Protein AF-A0A177MNT3-F1 (afdb_monomer_lite)

Organism: Methylomonas methanica (NCBI:txid421)

Foldseek 3Di:
DDDDDAAEDEQFDQQVVVVVVDDPPHQKYFYDDPNHGFFIDGPVLVVVCVVVVHDRGGGNNVSTDGPAAADEPPDDPVVVVVVCVVVVHPDHHHDDVNVVVVVVVVVVVVVVVVVVVVVVVVVVVVVVVVVVVVVVVVVVVVVVVVVVVVVVVVVVVVVVVVVVVVVVVVVVVVVVVVVVVVVVVD

pLDDT: mean 82.09, std 10.59, range [42.41, 95.31]

Radius of gyration: 47.81 Å; chains: 1; bounding box: 70×40×146 Å

Structure (mmCIF, N/CA/C/O backbone):
data_AF-A0A177MNT3-F1
#
_entry.id   AF-A0A177MNT3-F1
#
loop_
_atom_site.group_PDB
_atom_site.id
_atom_site.type_symbol
_atom_site.label_atom_id
_atom_site.label_alt_id
_atom_site.label_comp_id
_atom_site.label_asym_id
_atom_site.label_entity_id
_atom_site.label_seq_id
_atom_site.pdbx_PDB_ins_code
_atom_site.Cartn_x
_atom_site.Cartn_y
_atom_site.Cartn_z
_atom_site.occupancy
_atom_site.B_iso_or_equiv
_atom_site.auth_seq_id
_atom_site.auth_comp_id
_atom_site.auth_asym_id
_atom_site.auth_atom_id
_atom_site.pdbx_PDB_model_num
ATOM 1 N N . MET A 1 1 ? 10.207 16.291 -36.077 1.00 42.41 1 MET A N 1
ATOM 2 C CA . MET A 1 1 ? 10.586 15.012 -35.441 1.00 42.41 1 MET A CA 1
ATOM 3 C C . MET A 1 1 ? 9.320 14.406 -34.870 1.00 42.41 1 MET A C 1
ATOM 5 O O . MET A 1 1 ?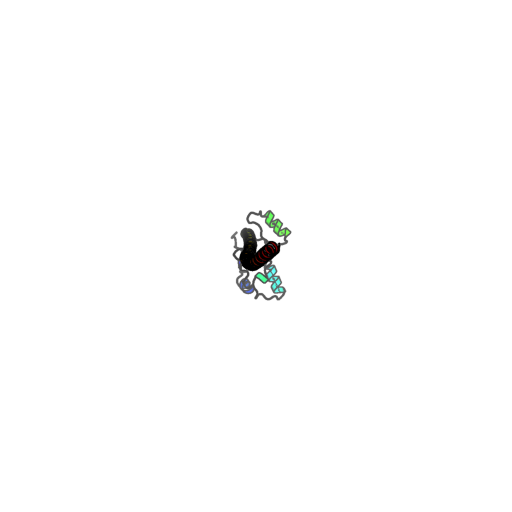 8.699 15.040 -34.026 1.00 42.41 1 MET A O 1
ATOM 9 N N . THR A 1 2 ? 8.874 13.270 -35.397 1.00 44.25 2 THR A N 1
ATOM 10 C CA . THR A 1 2 ? 7.660 12.591 -34.924 1.00 44.25 2 THR A CA 1
ATOM 11 C C . THR A 1 2 ? 7.952 12.002 -33.547 1.00 44.25 2 THR A C 1
ATOM 13 O O . THR A 1 2 ? 8.914 11.253 -33.394 1.00 44.25 2 THR A O 1
ATOM 16 N N . ARG A 1 3 ? 7.185 12.400 -32.530 1.00 46.97 3 ARG A N 1
ATOM 17 C CA . ARG A 1 3 ? 7.314 11.876 -31.166 1.00 46.97 3 ARG A CA 1
ATOM 18 C C . ARG A 1 3 ? 6.798 10.438 -31.177 1.00 46.97 3 ARG A C 1
ATOM 20 O O . ARG A 1 3 ? 5.595 10.236 -31.280 1.00 46.97 3 ARG A O 1
ATOM 27 N N . VAL A 1 4 ? 7.704 9.466 -31.140 1.00 60.88 4 VAL A N 1
ATOM 28 C CA . VAL A 1 4 ? 7.347 8.055 -30.956 1.00 60.88 4 VAL A CA 1
ATOM 29 C C . VAL A 1 4 ? 7.029 7.874 -29.476 1.00 60.88 4 VAL A C 1
ATOM 31 O O . VAL A 1 4 ? 7.832 8.254 -28.620 1.00 60.88 4 VAL A O 1
ATOM 34 N N . GLU A 1 5 ? 5.820 7.408 -29.167 1.00 64.81 5 GLU A N 1
ATOM 35 C CA . GLU A 1 5 ? 5.481 7.048 -27.793 1.00 64.81 5 GLU A CA 1
ATOM 36 C C . GLU A 1 5 ? 6.333 5.852 -27.364 1.00 64.81 5 GLU A C 1
ATOM 38 O O . GLU A 1 5 ? 6.490 4.914 -28.145 1.00 64.81 5 GLU A O 1
ATOM 43 N N . PRO A 1 6 ? 6.905 5.875 -26.151 1.00 70.75 6 PRO A N 1
ATOM 44 C CA . PRO A 1 6 ? 7.735 4.777 -25.700 1.00 70.75 6 PRO A CA 1
ATOM 45 C C . PRO A 1 6 ? 6.892 3.512 -25.549 1.00 70.75 6 PRO A C 1
ATOM 47 O O . PRO A 1 6 ? 5.772 3.550 -25.031 1.00 70.75 6 PRO A O 1
ATOM 50 N N . VAL A 1 7 ? 7.454 2.378 -25.954 1.00 82.94 7 VAL A N 1
ATOM 51 C CA . VAL A 1 7 ? 6.771 1.093 -25.827 1.00 82.94 7 VAL A CA 1
ATOM 52 C C . VAL A 1 7 ? 6.641 0.704 -24.353 1.00 82.94 7 VAL A C 1
ATOM 54 O O . VAL A 1 7 ? 7.621 0.674 -23.601 1.00 82.94 7 VAL A O 1
ATOM 57 N N . THR A 1 8 ? 5.404 0.414 -23.940 1.00 87.50 8 THR A N 1
ATOM 58 C CA . THR A 1 8 ? 5.048 0.065 -22.560 1.00 87.50 8 THR A CA 1
ATOM 59 C C . THR A 1 8 ? 4.331 -1.281 -22.503 1.00 87.50 8 THR A C 1
ATOM 61 O O . THR A 1 8 ? 3.452 -1.550 -23.319 1.00 87.50 8 THR A O 1
ATOM 64 N N . PHE A 1 9 ? 4.678 -2.109 -21.517 1.00 90.38 9 PHE A N 1
ATOM 65 C CA . PHE A 1 9 ? 4.023 -3.395 -21.241 1.00 90.38 9 PHE A CA 1
ATOM 66 C C . PHE A 1 9 ? 3.767 -3.560 -19.745 1.00 90.38 9 PHE A C 1
ATOM 68 O O . PHE A 1 9 ? 4.440 -2.933 -18.922 1.00 90.38 9 PHE A O 1
ATOM 75 N N . THR A 1 10 ? 2.799 -4.403 -19.380 1.00 92.00 10 THR A N 1
ATOM 76 C CA . THR A 1 10 ? 2.569 -4.724 -17.970 1.00 92.00 10 THR A CA 1
ATOM 77 C C . THR A 1 10 ? 3.591 -5.730 -17.449 1.00 92.00 10 THR A C 1
ATOM 79 O O . THR A 1 10 ? 4.168 -6.509 -18.204 1.00 92.00 10 THR A O 1
ATOM 82 N N . ALA A 1 11 ? 3.813 -5.710 -16.137 1.00 92.06 11 ALA A N 1
ATOM 83 C CA . ALA A 1 11 ? 4.811 -6.528 -15.446 1.00 92.06 11 ALA A CA 1
ATOM 84 C C . ALA A 1 11 ? 4.639 -8.052 -15.615 1.00 92.06 11 ALA A C 1
ATOM 86 O O . ALA A 1 11 ? 5.592 -8.800 -15.394 1.00 92.06 11 ALA A O 1
ATOM 87 N N . ASP A 1 12 ? 3.438 -8.488 -15.998 1.00 93.06 12 ASP A N 1
ATOM 88 C CA . ASP A 1 12 ? 3.046 -9.896 -16.121 1.00 93.06 12 ASP A CA 1
ATOM 89 C C . ASP A 1 12 ? 3.265 -10.474 -17.523 1.00 93.06 12 ASP A C 1
ATOM 91 O O . ASP A 1 12 ? 3.095 -11.674 -17.721 1.00 93.06 12 ASP A O 1
ATOM 95 N N . TRP A 1 13 ? 3.639 -9.643 -18.501 1.00 92.56 13 TRP A N 1
ATOM 96 C CA . TRP A 1 13 ? 3.970 -10.130 -19.839 1.00 92.56 13 TRP A CA 1
ATOM 97 C C . TRP A 1 13 ? 5.230 -10.985 -19.816 1.00 92.56 13 TRP A C 1
ATOM 99 O O . TRP A 1 13 ? 6.184 -10.660 -19.112 1.00 92.56 13 TRP A O 1
ATOM 109 N N . ILE A 1 14 ? 5.254 -12.036 -20.632 1.00 91.19 14 ILE A N 1
ATOM 110 C CA . ILE A 1 14 ? 6.442 -12.865 -20.825 1.00 91.19 14 ILE A CA 1
ATOM 111 C C . ILE A 1 14 ? 7.442 -12.131 -21.718 1.00 91.19 14 ILE A C 1
ATOM 113 O O . ILE A 1 14 ? 7.064 -11.547 -22.736 1.00 91.19 14 ILE A O 1
ATOM 117 N N . LEU A 1 15 ? 8.725 -12.148 -21.339 1.00 88.06 15 LEU A N 1
ATOM 118 C CA . LEU A 1 15 ? 9.768 -11.429 -22.073 1.00 88.06 15 LEU A CA 1
ATOM 119 C C . LEU A 1 15 ? 9.857 -11.886 -23.535 1.00 88.06 15 LEU A C 1
ATOM 121 O O . LEU A 1 15 ? 9.930 -11.043 -24.422 1.00 88.06 15 LEU A O 1
ATOM 125 N N . GLU A 1 16 ? 9.802 -13.188 -23.802 1.00 87.75 16 GLU A N 1
ATOM 126 C CA . GLU A 1 16 ? 9.824 -13.735 -25.163 1.00 87.75 16 GLU A CA 1
ATOM 127 C C . GLU A 1 16 ? 8.689 -13.193 -26.052 1.00 87.75 16 GLU A C 1
ATOM 129 O O . GLU A 1 16 ? 8.940 -12.726 -27.166 1.00 87.75 16 GLU A O 1
ATOM 134 N N . ASP A 1 17 ? 7.456 -13.157 -25.539 1.00 88.62 17 ASP A N 1
ATOM 135 C CA . ASP A 1 17 ? 6.294 -12.625 -26.265 1.00 88.62 17 ASP A CA 1
ATOM 136 C C . ASP A 1 17 ? 6.441 -11.133 -26.578 1.00 88.62 17 ASP A C 1
ATOM 138 O O . ASP A 1 17 ? 6.048 -10.660 -27.652 1.00 88.62 17 ASP A O 1
ATOM 142 N N . VAL A 1 18 ? 7.037 -10.390 -25.642 1.00 87.00 18 VAL A N 1
ATOM 143 C CA . VAL A 1 18 ? 7.340 -8.966 -25.797 1.00 87.00 18 VAL A CA 1
ATOM 144 C C . VAL A 1 18 ? 8.407 -8.760 -26.862 1.00 87.00 18 VAL A C 1
ATOM 146 O O . VAL A 1 18 ? 8.221 -7.924 -27.741 1.00 87.00 18 VAL A O 1
ATOM 149 N N . LEU A 1 19 ? 9.495 -9.534 -26.835 1.00 83.19 19 LEU A N 1
ATOM 150 C CA . LEU A 1 19 ? 10.572 -9.442 -27.824 1.00 83.19 19 LEU A CA 1
ATOM 151 C C . LEU A 1 19 ? 10.064 -9.706 -29.247 1.00 83.19 19 LEU A C 1
ATOM 153 O O . LEU A 1 19 ? 10.462 -8.998 -30.171 1.00 83.19 19 LEU A O 1
ATOM 157 N N . ASN A 1 20 ? 9.137 -10.652 -29.413 1.00 82.19 20 ASN A N 1
ATOM 158 C CA . ASN A 1 20 ? 8.487 -10.931 -30.696 1.00 82.19 20 ASN A CA 1
ATOM 159 C C . ASN A 1 20 ? 7.580 -9.782 -31.179 1.00 82.19 20 ASN A C 1
ATOM 161 O O . ASN A 1 20 ? 7.379 -9.621 -32.384 1.00 82.19 20 ASN A O 1
ATOM 165 N N . HIS A 1 21 ? 7.053 -8.968 -30.260 1.00 78.00 21 HIS A N 1
ATOM 166 C CA . HIS A 1 21 ? 6.233 -7.790 -30.565 1.00 78.00 21 HIS A CA 1
ATOM 167 C C . HIS A 1 21 ? 7.042 -6.514 -30.832 1.00 78.00 21 HIS A C 1
ATOM 169 O O . HIS A 1 21 ? 6.495 -5.550 -31.378 1.00 78.00 21 HIS A O 1
ATOM 175 N N . LEU A 1 22 ? 8.322 -6.465 -30.457 1.00 72.50 22 LEU A N 1
ATOM 176 C CA . LEU A 1 22 ? 9.141 -5.270 -30.644 1.00 72.50 22 LEU A CA 1
ATOM 177 C C . LEU A 1 22 ? 9.534 -5.088 -32.112 1.00 72.50 22 LEU A C 1
ATOM 179 O O . LEU A 1 22 ? 10.157 -5.940 -32.743 1.00 72.50 22 LEU A O 1
ATOM 183 N N . GLN A 1 23 ? 9.224 -3.912 -32.656 1.00 60.16 23 GLN A N 1
ATOM 184 C CA . GLN A 1 23 ? 9.776 -3.482 -33.936 1.00 60.16 23 GLN A CA 1
ATOM 185 C C . GLN A 1 23 ? 11.245 -3.067 -33.755 1.00 60.16 23 GLN A C 1
ATOM 187 O O . GLN A 1 23 ? 11.629 -2.552 -32.708 1.00 60.16 23 GLN A O 1
ATOM 192 N N . LYS A 1 24 ? 12.069 -3.259 -34.796 1.00 61.06 24 LYS A N 1
ATOM 193 C CA . LYS A 1 24 ? 13.546 -3.124 -34.803 1.00 61.06 24 LYS A CA 1
ATOM 194 C C . LYS A 1 24 ? 14.143 -1.776 -34.327 1.00 61.06 24 LYS A C 1
ATOM 196 O O . LYS A 1 24 ? 15.355 -1.616 -34.429 1.00 61.06 24 LYS A O 1
ATOM 201 N N . MET A 1 25 ? 13.358 -0.804 -33.857 1.00 56.72 25 MET A N 1
ATOM 202 C CA . MET A 1 25 ? 13.829 0.549 -33.517 1.00 56.72 25 MET A CA 1
ATOM 203 C C . MET A 1 25 ? 13.732 0.936 -32.030 1.00 56.72 25 MET A C 1
ATOM 205 O O . MET A 1 25 ? 14.146 2.039 -31.684 1.00 56.72 25 MET A O 1
ATOM 209 N N . GLU A 1 26 ? 13.213 0.081 -31.146 1.00 70.44 26 GLU A N 1
ATOM 210 C CA . GLU A 1 26 ? 13.029 0.435 -29.729 1.00 70.44 26 GLU A CA 1
ATOM 211 C C . GLU A 1 26 ? 14.196 -0.049 -28.856 1.00 70.44 26 GLU A C 1
ATOM 213 O O . GLU A 1 26 ? 14.422 -1.248 -28.706 1.00 70.44 26 GLU A O 1
ATOM 218 N N . ASP A 1 27 ? 14.931 0.883 -28.238 1.00 73.88 27 ASP A N 1
ATOM 219 C CA . ASP A 1 27 ? 16.104 0.547 -27.406 1.00 73.88 27 ASP A CA 1
ATOM 220 C C . ASP A 1 27 ? 15.762 0.216 -25.938 1.00 73.88 27 ASP A C 1
ATOM 222 O O . ASP A 1 27 ? 16.647 -0.046 -25.109 1.00 73.88 27 ASP A O 1
ATOM 226 N N . SER A 1 28 ? 14.490 0.349 -25.559 1.00 81.00 28 SER A N 1
ATOM 227 C CA . SER A 1 28 ? 14.039 0.123 -24.189 1.00 81.00 28 SER A CA 1
ATOM 228 C C . SER A 1 28 ? 12.549 -0.158 -24.102 1.00 81.00 28 SER A C 1
ATOM 230 O O . SER A 1 28 ? 11.756 0.525 -24.740 1.00 81.00 28 SER A O 1
ATOM 232 N N . ILE A 1 29 ? 12.189 -1.060 -23.202 1.00 86.31 29 ILE A N 1
ATOM 233 C CA . ILE A 1 29 ? 10.828 -1.376 -22.800 1.00 86.31 29 ILE A CA 1
ATOM 234 C C . ILE A 1 29 ? 10.573 -0.734 -21.438 1.00 86.31 29 ILE A C 1
ATOM 236 O O . ILE A 1 29 ? 11.336 -0.951 -20.491 1.00 86.31 29 ILE A O 1
ATOM 240 N N . ILE A 1 30 ? 9.495 0.034 -21.319 1.00 87.19 30 ILE A N 1
ATOM 241 C CA . ILE A 1 30 ? 9.041 0.551 -20.028 1.00 87.19 30 ILE A CA 1
ATOM 242 C C . ILE A 1 30 ? 8.026 -0.432 -19.443 1.00 87.19 30 ILE A C 1
ATOM 244 O O . ILE A 1 30 ? 7.002 -0.726 -20.060 1.00 87.19 30 ILE A O 1
ATOM 248 N N . VAL A 1 31 ? 8.290 -0.921 -18.234 1.00 89.44 31 VAL A N 1
ATOM 249 C CA . VAL A 1 31 ? 7.379 -1.819 -17.519 1.00 89.44 31 VAL A CA 1
ATOM 250 C C . VAL A 1 31 ? 6.477 -0.986 -16.620 1.00 89.44 31 VAL A C 1
ATOM 252 O O . VAL A 1 31 ? 6.961 -0.227 -15.773 1.00 89.44 31 VAL A O 1
ATOM 255 N N . VAL A 1 32 ? 5.166 -1.119 -16.808 1.00 88.38 32 VAL A N 1
ATOM 256 C CA . VAL A 1 32 ? 4.146 -0.356 -16.083 1.00 88.38 32 VAL A CA 1
ATOM 257 C C . VAL A 1 32 ? 3.221 -1.264 -15.275 1.00 88.38 32 VAL A C 1
ATOM 259 O O . VAL A 1 32 ? 2.912 -2.383 -15.670 1.00 88.38 32 VAL A O 1
ATOM 262 N N . GLU A 1 33 ? 2.712 -0.760 -14.160 1.00 87.50 33 GLU A N 1
ATOM 263 C CA . GLU A 1 33 ? 1.623 -1.375 -13.397 1.00 87.50 33 GLU A CA 1
ATOM 264 C C . GLU A 1 33 ? 0.605 -0.281 -13.085 1.00 87.50 33 GLU A C 1
ATOM 266 O O . GLU A 1 33 ? 0.972 0.793 -12.613 1.00 87.50 33 GLU A O 1
ATOM 271 N N . SER A 1 34 ? -0.667 -0.488 -13.440 1.00 82.25 34 SER A N 1
ATOM 272 C CA . SER A 1 34 ? -1.722 0.529 -13.277 1.00 82.25 34 SER A CA 1
ATOM 273 C C . SER A 1 34 ? -1.338 1.922 -13.816 1.00 82.25 34 SER A C 1
ATOM 275 O O . SER A 1 34 ? -1.597 2.936 -13.175 1.00 82.25 34 SER A O 1
ATOM 277 N N . LYS A 1 35 ? -0.703 1.970 -15.002 1.00 78.31 35 LYS A N 1
ATOM 278 C CA . LYS A 1 35 ? -0.176 3.183 -15.677 1.00 78.31 35 LYS A CA 1
ATOM 279 C C . LYS A 1 35 ? 1.011 3.871 -14.989 1.00 78.31 35 LYS A C 1
ATOM 281 O O . LYS A 1 35 ? 1.461 4.906 -15.470 1.00 78.31 35 LYS A O 1
ATOM 286 N N . ILE A 1 36 ? 1.561 3.284 -13.933 1.00 81.88 36 ILE A N 1
ATOM 287 C CA . ILE A 1 36 ? 2.740 3.796 -13.235 1.00 81.88 36 ILE A CA 1
ATOM 288 C C . ILE A 1 36 ? 3.971 3.028 -13.729 1.00 81.88 36 ILE A C 1
ATOM 290 O O . ILE A 1 36 ? 3.961 1.797 -13.693 1.00 81.88 36 ILE A O 1
ATOM 294 N N . PRO A 1 37 ? 5.044 3.700 -14.173 1.00 85.44 37 PRO A N 1
ATOM 295 C CA . PRO A 1 37 ? 6.285 3.038 -14.546 1.00 85.44 37 PRO A CA 1
ATOM 296 C C . PRO A 1 37 ? 6.969 2.472 -13.294 1.00 85.44 37 PRO A C 1
ATOM 298 O O . PRO A 1 37 ? 7.342 3.202 -12.369 1.00 85.44 37 PRO A O 1
ATOM 301 N N . ILE A 1 38 ? 7.125 1.150 -13.259 1.00 87.88 38 ILE A N 1
ATOM 302 C CA . ILE A 1 38 ? 7.747 0.428 -12.142 1.00 87.88 38 ILE A CA 1
ATOM 303 C C . ILE A 1 38 ? 9.191 0.024 -12.460 1.00 87.88 38 ILE A C 1
ATOM 305 O O . ILE A 1 38 ? 10.036 0.037 -11.564 1.00 87.88 38 ILE A O 1
ATOM 309 N N . GLY A 1 39 ? 9.496 -0.235 -13.734 1.00 87.00 39 GLY A N 1
ATOM 310 C CA . GLY A 1 39 ? 10.793 -0.735 -14.178 1.00 87.00 39 GLY A CA 1
ATOM 311 C C . GLY A 1 39 ? 11.102 -0.391 -15.632 1.00 87.00 39 GLY A C 1
ATOM 312 O O . GLY A 1 39 ? 10.252 0.099 -16.378 1.00 87.00 39 GLY A O 1
ATOM 313 N N . ILE A 1 40 ? 12.345 -0.638 -16.030 1.00 88.81 40 ILE A N 1
ATOM 314 C CA . ILE A 1 40 ? 12.812 -0.482 -17.409 1.00 88.81 40 ILE A CA 1
ATOM 315 C C . ILE A 1 40 ? 13.691 -1.670 -17.793 1.00 88.81 40 ILE A C 1
ATOM 317 O O . ILE A 1 40 ? 14.495 -2.141 -16.988 1.00 88.81 40 ILE A O 1
ATOM 321 N N . ILE A 1 41 ? 13.554 -2.136 -19.029 1.00 87.62 41 ILE A N 1
ATOM 322 C CA . ILE A 1 41 ? 14.442 -3.125 -19.644 1.00 87.62 41 ILE A CA 1
ATOM 323 C C . ILE A 1 41 ? 15.050 -2.463 -20.871 1.00 87.62 41 ILE A C 1
ATOM 325 O O . ILE A 1 41 ? 14.329 -1.949 -21.719 1.00 87.62 41 ILE A O 1
ATOM 329 N N . THR A 1 42 ? 16.372 -2.430 -20.973 1.00 85.88 42 THR A N 1
ATOM 330 C CA . THR A 1 42 ? 17.064 -1.862 -22.135 1.00 85.88 42 THR A CA 1
ATOM 331 C C . THR A 1 42 ? 17.605 -2.957 -23.041 1.00 85.88 42 THR A C 1
ATOM 333 O O . THR A 1 42 ? 17.810 -4.090 -22.611 1.00 85.88 42 THR A O 1
ATOM 336 N N . THR A 1 43 ? 17.942 -2.613 -24.283 1.00 82.38 43 THR A N 1
ATOM 337 C CA . THR A 1 43 ? 18.617 -3.537 -25.207 1.00 82.38 43 THR A CA 1
ATOM 338 C C . THR A 1 43 ? 19.880 -4.143 -24.593 1.00 82.38 43 THR A C 1
ATOM 340 O O . THR A 1 43 ? 20.157 -5.320 -24.790 1.00 82.38 43 THR A O 1
ATOM 343 N N . LYS A 1 44 ? 20.622 -3.380 -23.777 1.00 81.19 44 LYS A N 1
ATOM 344 C CA . LYS A 1 44 ? 21.795 -3.891 -23.049 1.00 81.19 44 LYS A CA 1
ATOM 345 C C . LYS A 1 44 ? 21.424 -5.001 -22.059 1.00 81.19 44 LYS A C 1
ATOM 347 O O . LYS A 1 44 ? 22.176 -5.964 -21.940 1.00 81.19 44 LYS A O 1
ATOM 352 N N . ASP A 1 45 ? 20.304 -4.858 -21.357 1.00 83.62 45 ASP A N 1
ATOM 353 C CA . ASP A 1 45 ? 19.824 -5.863 -20.406 1.00 83.62 45 ASP A CA 1
ATOM 354 C C . ASP A 1 45 ? 19.405 -7.137 -21.151 1.00 83.62 45 ASP A C 1
ATOM 356 O O . ASP A 1 45 ? 19.824 -8.226 -20.776 1.00 83.62 45 ASP A O 1
ATOM 360 N N . ILE A 1 46 ? 18.707 -6.992 -22.284 1.00 83.38 46 ILE A N 1
ATOM 361 C CA . ILE A 1 46 ? 18.331 -8.111 -23.165 1.00 83.38 46 ILE A CA 1
ATOM 362 C C . ILE A 1 46 ? 19.576 -8.848 -23.681 1.00 83.38 46 ILE A C 1
ATOM 364 O O . ILE A 1 46 ? 19.660 -10.069 -23.581 1.00 83.38 46 ILE A O 1
ATOM 368 N N . PHE A 1 47 ? 20.583 -8.121 -24.178 1.00 81.81 47 PHE A N 1
ATOM 369 C CA . PHE A 1 47 ? 21.846 -8.731 -24.612 1.00 81.81 47 PHE A CA 1
ATOM 370 C C . PHE A 1 47 ? 22.554 -9.476 -23.479 1.00 81.81 47 PHE A C 1
ATOM 372 O O . PHE A 1 47 ? 23.123 -10.541 -23.715 1.00 81.81 47 PHE A O 1
ATOM 379 N N . LYS A 1 48 ? 22.515 -8.936 -22.254 1.00 82.88 48 LYS A N 1
ATOM 380 C CA . LYS A 1 48 ? 23.097 -9.593 -21.083 1.00 82.88 48 LYS A CA 1
ATOM 381 C C . LYS A 1 48 ? 22.406 -10.931 -20.808 1.00 82.88 48 LYS A C 1
ATOM 383 O O . LYS A 1 48 ? 23.120 -11.913 -20.657 1.00 82.88 48 LYS A O 1
ATOM 388 N N . LEU A 1 49 ? 21.072 -10.973 -20.835 1.00 83.94 49 LEU A N 1
ATOM 389 C CA . LEU A 1 49 ? 20.273 -12.189 -20.617 1.00 83.94 49 LEU A CA 1
ATOM 390 C C . LEU A 1 49 ? 20.566 -13.279 -21.654 1.00 83.94 49 LEU A C 1
ATOM 392 O O . LEU A 1 49 ? 20.785 -14.437 -21.308 1.00 83.94 49 LEU A O 1
ATOM 396 N N . ILE A 1 50 ? 20.655 -12.894 -22.930 1.00 79.62 50 ILE A N 1
ATOM 397 C CA . ILE A 1 50 ? 21.000 -13.827 -24.012 1.00 79.62 50 ILE A CA 1
ATOM 398 C C . ILE A 1 50 ? 22.420 -14.380 -23.810 1.00 79.62 50 ILE A C 1
ATOM 400 O O . ILE A 1 50 ? 22.670 -15.560 -24.047 1.00 79.62 50 ILE A O 1
ATOM 404 N N . SER A 1 51 ? 23.359 -13.546 -23.351 1.00 77.06 51 SER A N 1
ATOM 405 C CA . SER A 1 51 ? 24.749 -13.961 -23.124 1.00 77.06 51 SER A CA 1
ATOM 406 C C . SER A 1 51 ? 24.951 -14.856 -21.895 1.00 77.06 51 SER A C 1
ATOM 408 O O . SER A 1 51 ? 25.925 -15.607 -21.861 1.00 77.06 51 SER A O 1
ATOM 410 N N . SER A 1 52 ? 24.055 -14.800 -20.904 1.00 77.75 52 SER A N 1
ATOM 411 C CA . SER A 1 52 ? 24.092 -15.637 -19.697 1.00 77.75 52 SER A CA 1
ATOM 412 C C . SER A 1 52 ? 23.366 -16.979 -19.842 1.00 77.75 52 SER A C 1
ATOM 414 O O . SER A 1 52 ? 23.396 -17.764 -18.899 1.00 77.75 52 SER A O 1
ATOM 416 N N . ALA A 1 53 ? 22.774 -17.272 -21.010 1.00 69.38 53 ALA A N 1
ATOM 417 C CA . ALA A 1 53 ? 21.901 -18.432 -21.239 1.00 69.38 53 ALA A CA 1
ATOM 418 C C . ALA A 1 53 ? 20.702 -18.498 -20.270 1.00 69.38 53 ALA A C 1
ATOM 420 O O . ALA A 1 53 ? 20.199 -19.582 -19.967 1.00 69.38 53 ALA A O 1
ATOM 421 N N . ASP A 1 54 ? 20.244 -17.337 -19.794 1.00 75.38 54 ASP A N 1
ATOM 422 C CA . ASP A 1 54 ? 19.028 -17.242 -18.994 1.00 75.38 54 ASP A CA 1
ATOM 423 C C . ASP A 1 54 ? 17.799 -17.538 -19.862 1.00 75.38 54 ASP A C 1
ATOM 425 O O . ASP A 1 54 ? 17.776 -17.263 -21.066 1.00 75.38 54 ASP A O 1
ATOM 429 N N . THR A 1 55 ? 16.757 -18.100 -19.249 1.00 80.69 55 THR A N 1
ATOM 430 C CA . THR A 1 55 ? 15.484 -18.314 -19.941 1.00 80.69 55 THR A CA 1
ATOM 431 C C . THR A 1 55 ? 14.789 -16.970 -20.173 1.00 80.69 55 THR A C 1
ATOM 433 O O . THR A 1 55 ? 15.018 -16.022 -19.423 1.00 80.69 55 THR A O 1
ATOM 436 N N . THR A 1 56 ? 13.960 -16.863 -21.215 1.00 81.50 56 THR A N 1
ATOM 437 C CA . THR A 1 56 ? 13.146 -15.667 -21.540 1.00 81.50 56 THR A CA 1
ATOM 438 C C . THR A 1 56 ? 11.644 -15.907 -21.360 1.00 81.50 56 THR A C 1
ATOM 440 O O . THR A 1 56 ? 10.823 -15.078 -21.747 1.00 81.50 56 THR A O 1
ATOM 443 N N . ASP A 1 57 ? 11.291 -17.042 -20.762 1.00 86.81 57 ASP A N 1
ATOM 444 C CA . ASP A 1 57 ? 9.934 -17.553 -20.555 1.00 86.81 57 ASP A CA 1
ATOM 445 C C . ASP A 1 57 ? 9.270 -17.029 -19.273 1.00 86.81 57 ASP A C 1
ATOM 447 O O . ASP A 1 57 ? 8.158 -17.435 -18.936 1.00 86.81 57 ASP A O 1
ATOM 451 N N . ARG A 1 58 ? 9.936 -16.123 -18.547 1.00 89.19 58 ARG A N 1
ATOM 452 C CA . ARG A 1 58 ? 9.412 -15.536 -17.311 1.00 89.19 58 ARG A CA 1
ATOM 453 C C . ARG A 1 58 ? 8.837 -14.131 -17.521 1.00 89.19 58 ARG A C 1
ATOM 455 O O . ARG A 1 58 ? 9.103 -13.487 -18.544 1.00 89.19 58 ARG A O 1
ATOM 462 N N . PRO A 1 59 ? 8.053 -13.623 -16.555 1.00 92.31 59 PRO A N 1
ATOM 463 C CA . PRO A 1 59 ? 7.475 -12.288 -16.637 1.00 92.31 59 PRO A CA 1
ATOM 464 C C . PRO A 1 59 ? 8.514 -11.152 -16.634 1.00 92.31 59 PRO A C 1
ATOM 466 O O . PRO A 1 59 ? 9.562 -11.248 -15.991 1.00 92.31 59 PRO A O 1
ATOM 469 N N . LEU A 1 60 ? 8.184 -10.012 -17.256 1.00 91.31 60 LEU A N 1
ATOM 470 C CA . LEU A 1 60 ? 9.045 -8.819 -17.326 1.00 91.31 60 LEU A CA 1
ATOM 471 C C . LEU A 1 60 ? 9.526 -8.331 -15.949 1.00 91.31 60 LEU A C 1
ATOM 473 O O . LEU A 1 60 ? 10.634 -7.799 -15.846 1.00 91.31 60 LEU A O 1
ATOM 477 N N . ARG A 1 61 ? 8.728 -8.518 -14.886 1.00 92.00 61 ARG A N 1
ATOM 478 C CA . ARG A 1 61 ? 9.107 -8.147 -13.507 1.00 92.00 61 ARG A CA 1
ATOM 479 C C . ARG A 1 61 ? 10.394 -8.808 -13.010 1.00 92.00 61 ARG A C 1
ATOM 481 O O . ARG A 1 61 ? 11.043 -8.233 -12.143 1.00 92.00 61 ARG A O 1
ATOM 488 N N . GLU A 1 62 ? 10.759 -9.975 -13.538 1.00 88.94 62 GLU A N 1
ATOM 489 C CA . GLU A 1 62 ? 11.979 -10.690 -13.140 1.00 88.94 62 GLU A CA 1
ATOM 490 C C . GLU A 1 62 ? 13.236 -10.152 -13.836 1.00 88.94 62 GLU A C 1
ATOM 492 O O . GLU A 1 62 ? 14.339 -10.304 -13.318 1.00 88.94 62 GLU A O 1
ATOM 497 N N . TYR A 1 63 ? 13.075 -9.480 -14.979 1.00 88.38 63 TYR A N 1
ATOM 498 C CA . TYR A 1 63 ? 14.186 -8.986 -15.799 1.00 88.38 63 TYR A CA 1
ATOM 499 C C . TYR A 1 63 ? 14.370 -7.468 -15.742 1.00 88.38 63 TYR A C 1
ATOM 501 O O . TYR A 1 63 ? 15.403 -6.948 -16.165 1.00 88.38 63 TYR A O 1
ATOM 509 N N . MET A 1 64 ? 13.364 -6.735 -15.263 1.00 89.12 64 MET A N 1
ATOM 510 C CA . MET A 1 64 ? 13.400 -5.277 -15.230 1.00 89.12 64 MET A CA 1
ATOM 511 C C . MET A 1 64 ? 14.384 -4.731 -14.198 1.00 89.12 64 MET A C 1
ATOM 513 O O . MET A 1 64 ? 14.453 -5.186 -13.057 1.00 89.12 64 MET A O 1
ATOM 517 N N . ASN A 1 65 ? 15.069 -3.650 -14.567 1.00 85.88 65 ASN A N 1
ATOM 518 C CA . ASN A 1 65 ? 15.755 -2.820 -13.592 1.00 85.88 65 ASN A CA 1
ATOM 519 C C . ASN A 1 65 ? 14.709 -1.991 -12.834 1.00 85.88 65 ASN A C 1
ATOM 521 O O . ASN A 1 65 ? 13.989 -1.175 -13.422 1.00 85.88 65 ASN A O 1
ATOM 525 N N . SER A 1 66 ? 14.629 -2.218 -11.525 1.00 84.50 66 SER A N 1
ATOM 526 C CA . SER A 1 66 ? 13.691 -1.576 -10.606 1.00 84.50 66 SER A CA 1
ATOM 527 C C . SER A 1 66 ? 14.438 -1.039 -9.376 1.00 84.50 66 SER A C 1
ATOM 529 O O . SER A 1 66 ? 15.352 -1.710 -8.892 1.00 84.50 66 SER A O 1
ATOM 531 N N . PRO A 1 67 ? 14.074 0.142 -8.843 1.00 79.50 67 PRO A N 1
ATOM 532 C CA . PRO A 1 67 ? 13.060 1.063 -9.356 1.00 79.50 67 PRO A CA 1
ATOM 533 C C . PRO A 1 67 ? 13.538 1.796 -10.616 1.00 79.50 67 PRO A C 1
ATOM 535 O O . PRO A 1 67 ? 14.684 2.235 -10.692 1.00 79.50 67 PRO A O 1
ATOM 538 N N . VAL A 1 68 ? 12.639 2.021 -11.581 1.00 79.88 68 VAL A N 1
ATOM 539 C CA . VAL A 1 68 ? 12.964 2.895 -12.721 1.00 79.88 68 VAL A CA 1
ATOM 540 C C . VAL A 1 68 ? 13.273 4.312 -12.247 1.00 79.88 68 VAL A C 1
ATOM 542 O O . VAL A 1 68 ? 12.612 4.826 -11.350 1.00 79.88 68 VAL A O 1
ATOM 545 N N . ILE A 1 69 ? 14.281 4.964 -12.811 1.00 81.56 69 ILE A N 1
ATOM 546 C CA . ILE A 1 69 ? 14.622 6.331 -12.415 1.00 81.56 69 ILE A CA 1
ATOM 547 C C . ILE A 1 69 ? 13.728 7.300 -13.191 1.00 81.56 69 ILE A C 1
ATOM 549 O O . ILE A 1 69 ? 13.658 7.256 -14.420 1.00 81.56 69 ILE A O 1
ATOM 553 N N . THR A 1 70 ? 13.018 8.150 -12.449 1.00 81.31 70 THR A N 1
ATOM 554 C CA . THR A 1 70 ? 12.072 9.125 -12.995 1.00 81.31 70 THR A CA 1
ATOM 555 C C . THR A 1 70 ? 12.544 10.553 -12.748 1.00 81.31 70 THR A C 1
ATOM 557 O O . THR A 1 70 ? 13.175 10.849 -11.730 1.00 81.31 70 THR A O 1
ATOM 560 N N . THR A 1 71 ? 12.187 11.455 -13.651 1.00 81.38 71 THR A N 1
ATOM 561 C CA . THR A 1 71 ? 12.377 12.903 -13.531 1.00 81.38 71 THR A CA 1
ATOM 562 C C . THR A 1 71 ? 11.000 13.569 -13.538 1.00 81.38 71 THR A C 1
ATOM 564 O O . THR A 1 71 ? 10.067 13.057 -14.154 1.00 81.38 71 THR A O 1
ATOM 567 N N . LYS A 1 72 ? 10.833 14.697 -12.840 1.00 78.94 72 LYS A N 1
ATOM 568 C CA . LYS A 1 72 ? 9.553 15.421 -12.872 1.00 78.94 72 LYS A CA 1
ATOM 569 C C . LYS A 1 72 ? 9.324 15.993 -14.268 1.00 78.94 72 LYS A C 1
ATOM 571 O O . LYS A 1 72 ? 10.262 16.500 -14.877 1.00 78.94 72 LYS A O 1
ATOM 576 N N . VAL A 1 73 ? 8.079 15.994 -14.741 1.00 79.88 73 VAL A N 1
ATOM 577 C CA . VAL A 1 73 ? 7.726 16.610 -16.036 1.00 79.88 73 VAL A CA 1
ATOM 578 C C . VAL A 1 73 ? 8.052 18.111 -16.045 1.00 79.88 73 VAL A C 1
ATOM 580 O O . VAL A 1 73 ? 8.430 18.655 -17.076 1.00 79.88 73 VAL A O 1
ATOM 583 N N . SER A 1 74 ? 8.000 18.764 -14.881 1.00 80.00 74 SER A N 1
ATOM 584 C CA . SER A 1 74 ? 8.366 20.171 -14.697 1.00 80.00 74 SER A CA 1
ATOM 585 C C . SER A 1 74 ? 9.876 20.450 -14.602 1.00 80.00 74 SER A C 1
ATOM 587 O O . SER A 1 74 ? 10.261 21.610 -14.458 1.00 80.00 74 SER A O 1
ATOM 589 N N . SER A 1 75 ? 10.735 19.426 -14.560 1.00 83.56 75 SER A N 1
ATOM 590 C CA . SER A 1 75 ? 12.186 19.614 -14.427 1.00 83.56 75 SER A CA 1
ATOM 591 C C . SER A 1 75 ? 12.801 20.135 -15.720 1.00 83.56 75 SER A C 1
ATOM 593 O O . SER A 1 75 ? 12.346 19.824 -16.821 1.00 83.56 75 SER A O 1
ATOM 595 N N . THR A 1 76 ? 13.883 20.904 -15.596 1.00 87.69 76 THR A N 1
ATOM 596 C CA . THR A 1 76 ? 14.611 21.375 -16.773 1.00 87.69 76 THR A CA 1
ATOM 597 C C . THR A 1 76 ? 15.398 20.232 -17.417 1.00 87.69 76 THR A C 1
ATOM 599 O O . THR A 1 76 ? 15.731 19.229 -16.780 1.00 87.69 76 THR A O 1
ATOM 602 N N . ILE A 1 77 ? 15.767 20.401 -18.690 1.00 85.81 77 ILE A N 1
ATOM 603 C CA . ILE A 1 77 ? 16.663 19.461 -19.383 1.00 85.81 77 ILE A CA 1
ATOM 604 C C . ILE A 1 77 ? 18.001 19.345 -18.639 1.00 85.81 77 ILE A C 1
ATOM 606 O O . ILE A 1 77 ? 18.571 18.259 -18.567 1.00 85.81 77 ILE A O 1
ATOM 610 N N . GLN A 1 78 ? 18.491 20.441 -18.053 1.00 87.75 78 GLN A N 1
ATOM 611 C CA . GLN A 1 78 ? 19.731 20.441 -17.283 1.00 87.75 78 GLN A CA 1
ATOM 612 C C . GLN A 1 78 ? 19.629 19.548 -16.042 1.00 87.75 78 GLN A C 1
ATOM 614 O O . GLN A 1 78 ? 20.548 18.769 -15.787 1.00 87.75 78 GLN A O 1
ATOM 619 N N . ASP A 1 79 ? 18.505 19.596 -15.324 1.00 86.44 79 ASP A N 1
ATOM 620 C CA . ASP A 1 79 ? 18.256 18.729 -14.166 1.00 86.44 79 ASP A CA 1
ATOM 621 C C . ASP A 1 79 ? 18.207 17.256 -14.581 1.00 86.44 79 ASP A C 1
ATOM 623 O O . ASP A 1 79 ? 18.832 16.403 -13.950 1.00 86.44 79 ASP A O 1
ATOM 627 N N . ALA A 1 80 ? 17.518 16.960 -15.688 1.00 83.50 80 ALA A N 1
ATOM 628 C CA . ALA A 1 80 ? 17.451 15.612 -16.239 1.00 83.50 80 ALA A CA 1
ATOM 629 C C . ALA A 1 80 ? 18.847 15.098 -16.639 1.00 83.50 80 ALA A C 1
ATOM 631 O O . ALA A 1 80 ? 19.226 13.990 -16.270 1.00 83.50 80 ALA A O 1
ATOM 632 N N . LEU A 1 81 ? 19.651 15.907 -17.339 1.00 84.50 81 LEU A N 1
ATOM 633 C CA . LEU A 1 81 ? 21.019 15.553 -17.737 1.00 84.50 81 LEU A CA 1
ATOM 634 C C . LEU A 1 81 ? 21.945 15.350 -16.532 1.00 84.50 81 LEU A C 1
ATOM 636 O O . LEU A 1 81 ? 22.741 14.407 -16.518 1.00 84.50 81 LEU A O 1
ATOM 640 N N . ALA A 1 82 ? 21.834 16.202 -15.511 1.00 86.06 82 ALA A N 1
ATOM 641 C CA . ALA A 1 82 ? 22.570 16.040 -14.262 1.00 86.06 82 ALA A CA 1
ATOM 642 C C . ALA A 1 82 ? 22.204 14.713 -13.582 1.00 86.06 82 ALA A C 1
ATOM 644 O O . ALA A 1 82 ? 23.089 13.981 -13.143 1.00 86.06 82 ALA A O 1
ATOM 645 N N . GLN A 1 83 ? 20.918 14.358 -13.570 1.00 84.25 83 GLN A N 1
ATOM 646 C CA . GLN A 1 83 ? 20.430 13.090 -13.038 1.00 84.25 83 GLN A CA 1
ATOM 647 C C . GLN A 1 83 ? 20.989 11.889 -13.819 1.00 84.25 83 GLN A C 1
ATOM 649 O O . GLN A 1 83 ? 21.524 10.966 -13.205 1.00 84.25 83 GLN A O 1
ATOM 654 N N . LEU A 1 84 ? 20.952 11.915 -15.157 1.00 85.19 84 LEU A N 1
ATOM 655 C CA . LEU A 1 84 ? 21.527 10.851 -15.996 1.00 85.19 84 LEU A CA 1
ATOM 656 C C . LEU A 1 84 ? 23.010 10.612 -15.676 1.00 85.19 84 LEU A C 1
ATOM 658 O O . LEU A 1 84 ? 23.438 9.466 -15.534 1.00 85.19 84 LEU A O 1
ATOM 662 N N . LYS A 1 85 ? 23.783 11.693 -15.510 1.00 85.94 85 LYS A N 1
ATOM 663 C CA . LYS A 1 85 ? 25.208 11.623 -15.166 1.00 85.94 85 LYS A CA 1
ATOM 664 C C . LYS A 1 85 ? 25.432 11.065 -13.760 1.00 85.94 85 LYS A C 1
ATOM 666 O O . LYS A 1 85 ? 26.262 10.180 -13.594 1.00 85.94 85 LYS A O 1
ATOM 671 N N . THR A 1 86 ? 24.690 11.550 -12.767 1.00 86.00 86 THR A N 1
ATOM 672 C CA . THR A 1 86 ? 24.816 11.111 -11.367 1.00 86.00 86 THR A CA 1
ATOM 673 C C . THR A 1 86 ? 24.519 9.622 -11.219 1.00 86.00 86 THR A C 1
ATOM 675 O O . THR A 1 86 ? 25.305 8.885 -10.626 1.00 86.00 86 THR A O 1
ATOM 678 N N . PHE A 1 87 ? 23.422 9.153 -11.814 1.00 80.81 87 PHE A N 1
ATOM 679 C CA . PHE A 1 87 ? 23.003 7.754 -11.718 1.00 80.81 87 PHE A CA 1
ATOM 680 C C . PHE A 1 87 ? 23.668 6.839 -12.756 1.00 80.81 87 PHE A C 1
ATOM 682 O O . PHE A 1 87 ? 23.415 5.639 -12.751 1.00 80.81 87 PHE A O 1
ATOM 689 N N . HIS A 1 88 ? 24.531 7.379 -13.625 1.00 83.38 88 HIS A N 1
ATOM 690 C CA . HIS A 1 88 ? 25.215 6.636 -14.691 1.00 83.38 88 HIS A CA 1
ATOM 691 C C . HIS A 1 88 ? 24.247 5.853 -15.598 1.00 83.38 88 HIS A C 1
ATOM 693 O O . HIS A 1 88 ? 24.547 4.756 -16.076 1.00 83.38 88 HIS A O 1
ATOM 699 N N . ILE A 1 89 ? 23.079 6.440 -15.860 1.00 81.44 89 ILE A N 1
ATOM 700 C CA . ILE A 1 89 ? 22.025 5.868 -16.700 1.00 81.44 89 ILE A CA 1
ATOM 701 C C . ILE A 1 89 ? 21.890 6.665 -17.995 1.00 81.44 89 ILE A C 1
ATOM 703 O O . ILE A 1 89 ? 22.166 7.860 -18.053 1.00 81.44 89 ILE A O 1
ATOM 707 N N . LYS A 1 90 ? 21.423 6.003 -19.053 1.00 75.69 90 LYS A N 1
ATOM 708 C CA . LYS A 1 90 ? 21.198 6.646 -20.359 1.00 75.69 90 LYS A CA 1
ATOM 709 C C . LYS A 1 90 ? 19.767 7.147 -20.556 1.00 75.69 90 LYS A C 1
ATOM 711 O O . LYS A 1 90 ? 19.517 7.881 -21.505 1.00 75.69 90 LYS A O 1
ATOM 716 N N . ARG A 1 91 ? 18.828 6.727 -19.703 1.00 74.00 91 ARG A N 1
ATOM 717 C CA . ARG A 1 91 ? 17.400 7.043 -19.816 1.00 74.00 91 ARG A CA 1
ATOM 718 C C . ARG A 1 91 ? 16.818 7.358 -18.439 1.00 74.00 91 ARG A C 1
ATOM 720 O O . ARG A 1 91 ? 17.135 6.673 -17.474 1.00 74.00 91 ARG A O 1
ATOM 727 N N . SER A 1 92 ? 15.968 8.378 -18.387 1.00 75.56 92 SER A N 1
ATOM 7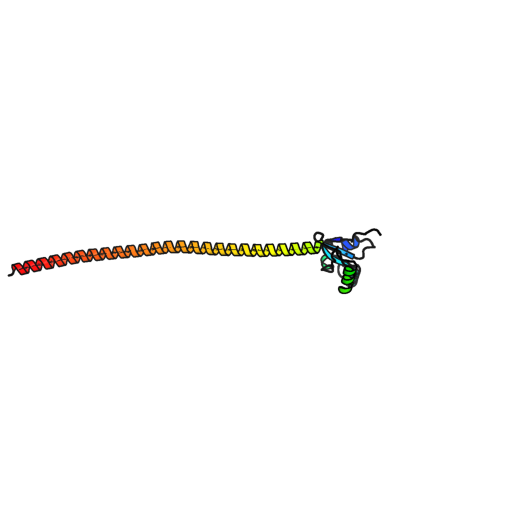28 C CA . SER A 1 92 ? 15.107 8.720 -17.252 1.00 75.56 92 SER A CA 1
ATOM 729 C C . SER A 1 92 ? 13.701 8.945 -17.801 1.00 75.56 92 SER A C 1
ATOM 731 O O . SER A 1 92 ? 13.557 9.504 -18.891 1.00 75.56 92 SER A O 1
ATOM 733 N N . ILE A 1 93 ? 12.676 8.483 -17.088 1.00 78.19 93 ILE A N 1
ATOM 734 C CA . ILE A 1 93 ? 11.280 8.634 -17.518 1.00 78.19 93 ILE A CA 1
ATOM 735 C C . ILE A 1 93 ? 10.706 9.899 -16.886 1.00 78.19 93 ILE A C 1
ATOM 737 O O . ILE A 1 93 ? 10.735 10.053 -15.666 1.00 78.19 93 ILE A O 1
ATOM 741 N N . ALA A 1 94 ? 10.168 10.800 -17.706 1.00 74.00 94 ALA A N 1
ATOM 742 C CA . ALA A 1 94 ? 9.404 11.929 -17.196 1.00 74.00 94 ALA A CA 1
ATOM 743 C C . ALA A 1 94 ? 8.043 11.424 -16.701 1.00 74.00 94 ALA A C 1
ATOM 745 O O . ALA A 1 94 ? 7.234 10.974 -17.510 1.00 74.00 94 ALA A O 1
ATOM 746 N N . ASP A 1 95 ? 7.808 11.465 -15.391 1.00 72.88 95 ASP A N 1
ATOM 747 C CA . ASP A 1 95 ? 6.547 11.011 -14.810 1.00 72.88 95 ASP A CA 1
ATOM 748 C C . ASP A 1 95 ? 6.140 11.852 -13.592 1.00 72.88 95 ASP A C 1
ATOM 750 O O . ASP A 1 95 ? 6.942 12.128 -12.697 1.00 72.88 95 ASP A O 1
ATOM 754 N N . GLU A 1 96 ? 4.872 12.256 -13.566 1.00 64.62 96 GLU A N 1
ATOM 755 C CA . GLU A 1 96 ? 4.221 12.899 -12.419 1.00 64.62 96 GLU A CA 1
ATOM 756 C C . GLU A 1 96 ? 3.384 11.905 -11.600 1.00 64.62 96 GLU A C 1
ATOM 758 O O . GLU A 1 96 ? 3.221 12.083 -10.388 1.00 64.62 96 GLU A O 1
ATOM 763 N N . VAL A 1 97 ? 2.904 10.824 -12.224 1.00 61.97 97 VAL A N 1
ATOM 764 C CA . VAL A 1 97 ? 1.924 9.895 -11.648 1.00 61.97 97 VAL A CA 1
ATOM 765 C C . VAL A 1 97 ? 2.555 9.019 -10.571 1.00 61.97 97 VAL A C 1
ATOM 767 O O . VAL A 1 97 ? 1.938 8.796 -9.531 1.00 61.97 97 VAL A O 1
ATOM 770 N N . ARG A 1 98 ? 3.809 8.578 -10.736 1.00 66.50 98 ARG A N 1
ATOM 771 C CA . ARG A 1 98 ? 4.494 7.740 -9.738 1.00 66.50 98 ARG A CA 1
ATOM 772 C C . ARG A 1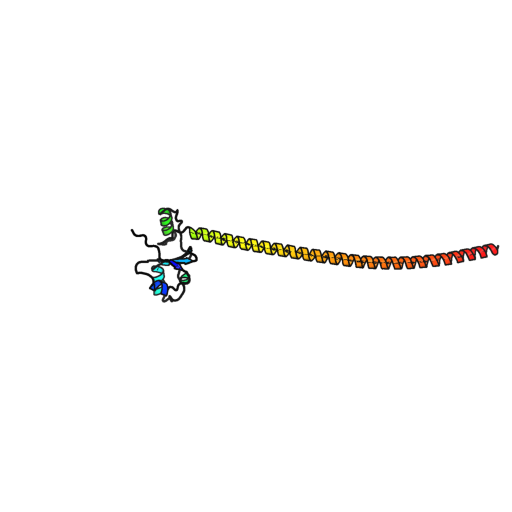 98 ? 4.650 8.397 -8.374 1.00 66.50 98 ARG A C 1
ATOM 774 O O . ARG A 1 98 ? 4.530 7.710 -7.363 1.00 66.50 98 ARG A O 1
ATOM 781 N N . LYS A 1 99 ? 4.892 9.712 -8.320 1.00 65.56 99 LYS A N 1
ATOM 782 C CA . LYS A 1 99 ? 4.975 10.421 -7.034 1.00 65.56 99 LYS A CA 1
ATOM 783 C C . LYS A 1 99 ? 3.610 10.443 -6.346 1.00 65.56 99 LYS A C 1
ATOM 785 O O . LYS A 1 99 ? 3.535 10.143 -5.159 1.00 65.56 99 LYS A O 1
ATOM 790 N N . LEU A 1 100 ? 2.552 10.760 -7.093 1.00 61.19 100 LEU A N 1
ATOM 791 C CA . LEU A 1 100 ? 1.191 10.785 -6.564 1.00 61.19 100 LEU A CA 1
ATOM 792 C C . LEU A 1 100 ? 0.758 9.393 -6.089 1.00 61.19 100 LEU A C 1
ATOM 794 O O . LEU A 1 100 ? 0.285 9.249 -4.971 1.00 61.19 100 LEU A O 1
ATOM 798 N N . ALA A 1 101 ? 1.012 8.357 -6.887 1.00 61.84 101 ALA A N 1
ATOM 799 C CA . ALA A 1 101 ? 0.694 6.980 -6.531 1.00 61.84 101 ALA A CA 1
ATOM 800 C C . ALA A 1 101 ? 1.449 6.493 -5.285 1.00 61.84 101 ALA A C 1
ATOM 802 O O . ALA A 1 101 ? 0.867 5.805 -4.448 1.00 61.84 101 ALA A O 1
ATOM 803 N N . ALA A 1 102 ? 2.724 6.872 -5.131 1.00 64.44 102 ALA A N 1
ATOM 804 C CA . ALA A 1 102 ? 3.490 6.579 -3.923 1.00 64.44 102 ALA A CA 1
ATOM 805 C C . ALA A 1 102 ? 2.881 7.264 -2.687 1.00 64.44 102 ALA A C 1
ATOM 807 O O . ALA A 1 102 ? 2.720 6.620 -1.654 1.00 64.44 102 ALA A O 1
ATOM 808 N N . GLN A 1 103 ? 2.479 8.534 -2.809 1.00 66.25 103 GLN A N 1
ATOM 809 C CA . GLN A 1 103 ? 1.815 9.272 -1.729 1.00 66.25 103 GLN A CA 1
ATOM 810 C C . GLN A 1 103 ? 0.446 8.680 -1.377 1.00 66.25 103 GLN A C 1
ATOM 812 O O . GLN A 1 103 ? 0.138 8.516 -0.203 1.00 66.25 103 GLN A O 1
ATOM 817 N N . THR A 1 104 ? -0.366 8.307 -2.369 1.00 62.91 104 THR A N 1
ATOM 818 C CA . THR A 1 104 ? -1.665 7.661 -2.138 1.00 62.91 104 THR A CA 1
ATOM 819 C C . THR A 1 104 ? -1.510 6.286 -1.490 1.00 62.91 104 THR A C 1
ATOM 821 O O . THR A 1 104 ? -2.311 5.934 -0.626 1.00 62.91 104 THR A O 1
ATOM 824 N N . ARG A 1 105 ? -0.483 5.510 -1.867 1.00 68.00 105 ARG A N 1
ATOM 825 C CA . ARG A 1 105 ? -0.180 4.225 -1.219 1.00 68.00 105 ARG A CA 1
ATOM 826 C C . ARG A 1 105 ? 0.209 4.432 0.242 1.00 68.00 105 ARG A C 1
ATOM 828 O O . ARG A 1 105 ? -0.413 3.817 1.096 1.00 68.00 105 ARG A O 1
ATOM 835 N N . GLN A 1 106 ? 1.139 5.348 0.516 1.00 72.62 106 GLN A N 1
ATOM 836 C CA . GLN A 1 106 ? 1.522 5.703 1.884 1.00 72.62 106 GLN A CA 1
ATOM 837 C C . GLN A 1 106 ? 0.301 6.128 2.713 1.00 72.62 106 GLN A C 1
ATOM 839 O O . GLN A 1 106 ? 0.084 5.606 3.798 1.00 72.62 106 GLN A O 1
ATOM 844 N N . PHE A 1 107 ? -0.539 7.009 2.167 1.00 71.94 107 PHE A N 1
ATOM 845 C CA . PHE A 1 107 ? -1.762 7.449 2.835 1.00 71.94 107 PHE A CA 1
ATOM 846 C C . PHE A 1 107 ? -2.740 6.294 3.096 1.00 71.94 107 PHE A C 1
ATOM 848 O O . PHE A 1 107 ? -3.373 6.233 4.143 1.00 71.94 107 PHE A O 1
ATOM 855 N N . SER A 1 108 ? -2.846 5.340 2.167 1.00 63.06 108 SER A N 1
ATOM 856 C CA . SER A 1 108 ? -3.681 4.147 2.356 1.00 63.06 108 SER A CA 1
ATOM 857 C C . SER A 1 108 ? -3.152 3.243 3.470 1.00 63.06 108 SER A C 1
ATOM 859 O O . SER A 1 108 ? -3.945 2.660 4.205 1.00 63.06 108 SER A O 1
ATOM 861 N N . ASP A 1 109 ? -1.833 3.118 3.602 1.00 73.69 109 ASP A N 1
ATOM 862 C CA . ASP A 1 109 ? -1.203 2.325 4.660 1.00 73.69 109 ASP A CA 1
ATOM 863 C C . ASP A 1 109 ? -1.355 3.009 6.031 1.00 73.69 109 ASP A C 1
ATOM 865 O O . ASP A 1 109 ? -1.692 2.343 7.007 1.00 73.69 109 ASP A O 1
ATOM 869 N N . GLU A 1 110 ? -1.232 4.339 6.090 1.00 79.31 110 GLU A N 1
ATOM 870 C CA . GLU A 1 110 ? -1.523 5.147 7.287 1.00 79.31 110 GLU A CA 1
ATOM 871 C C . GLU A 1 110 ? -2.994 5.024 7.724 1.00 79.31 110 GLU A C 1
ATOM 873 O O . GLU A 1 110 ? -3.276 4.866 8.915 1.00 79.31 110 GLU A O 1
ATOM 878 N N . ILE A 1 111 ? -3.940 5.034 6.773 1.00 83.81 111 ILE A N 1
ATOM 879 C CA . ILE A 1 111 ? -5.362 4.790 7.062 1.00 83.81 111 ILE A CA 1
ATOM 880 C C . ILE A 1 111 ? -5.556 3.404 7.674 1.00 83.81 111 ILE A C 1
ATOM 882 O O . ILE A 1 111 ? -6.270 3.285 8.665 1.00 83.81 111 ILE A O 1
ATOM 886 N N . ARG A 1 112 ? -4.943 2.359 7.105 1.00 81.25 112 ARG A N 1
ATOM 887 C CA . ARG A 1 112 ? -5.074 0.991 7.634 1.00 81.25 112 ARG A CA 1
ATOM 888 C C . ARG A 1 112 ? -4.546 0.887 9.057 1.00 81.25 112 ARG A C 1
ATOM 890 O O . ARG A 1 112 ? -5.275 0.404 9.910 1.00 81.25 112 ARG A O 1
ATOM 897 N N . ALA A 1 113 ? -3.351 1.414 9.314 1.00 84.62 113 ALA A N 1
ATOM 898 C CA . ALA A 1 113 ? -2.777 1.425 10.656 1.00 84.62 113 ALA A CA 1
ATOM 899 C C . ALA A 1 113 ? -3.691 2.148 11.660 1.00 84.62 113 ALA A C 1
ATOM 901 O O . ALA A 1 113 ? -3.985 1.620 12.726 1.00 84.62 113 ALA A O 1
ATOM 902 N N . THR A 1 114 ? -4.229 3.311 11.280 1.00 88.88 114 THR A N 1
ATOM 903 C CA . THR A 1 114 ? -5.164 4.062 12.136 1.00 88.88 114 THR A CA 1
ATOM 904 C C . THR A 1 114 ? -6.459 3.284 12.392 1.00 88.88 114 THR A C 1
ATOM 906 O O . THR A 1 114 ? -7.003 3.323 13.492 1.00 88.88 114 THR A O 1
ATOM 909 N N . LEU A 1 115 ? -6.986 2.587 11.381 1.00 88.81 115 LEU A N 1
ATOM 910 C CA . LEU A 1 115 ? -8.181 1.756 11.539 1.00 88.81 115 LEU A CA 1
ATOM 911 C C . LEU A 1 115 ? -7.925 0.563 12.464 1.00 88.81 115 LEU A C 1
ATOM 913 O O . LEU A 1 115 ? -8.791 0.258 13.282 1.00 88.81 115 LEU A O 1
ATOM 917 N N . ASP A 1 116 ? -6.754 -0.067 12.376 1.00 90.56 116 ASP A N 1
ATOM 918 C CA . ASP A 1 116 ? -6.361 -1.154 13.276 1.00 90.56 116 ASP A CA 1
ATOM 919 C C . ASP A 1 116 ? -6.269 -0.657 14.730 1.00 90.56 116 ASP A C 1
ATOM 921 O O . ASP A 1 116 ? -6.828 -1.287 15.630 1.00 90.56 116 ASP A O 1
ATOM 925 N N . ASP A 1 117 ? -5.683 0.523 14.955 1.00 93.88 117 ASP A N 1
ATOM 926 C CA . ASP A 1 117 ? -5.618 1.155 16.281 1.00 93.88 117 ASP A CA 1
ATOM 927 C C . ASP A 1 117 ? -7.017 1.455 16.852 1.00 93.88 117 ASP A C 1
ATOM 929 O O . ASP A 1 117 ? -7.281 1.251 18.043 1.00 93.88 117 ASP A O 1
ATOM 933 N N . ILE A 1 118 ? -7.949 1.917 16.008 1.00 93.44 118 ILE A N 1
ATOM 934 C CA . ILE A 1 118 ? -9.344 2.157 16.408 1.00 93.44 118 ILE A CA 1
ATOM 935 C C . ILE A 1 118 ? -10.023 0.844 16.806 1.00 93.44 118 ILE A C 1
ATOM 937 O O . ILE A 1 118 ? -10.712 0.798 17.826 1.00 93.44 118 ILE A O 1
ATOM 941 N N . ILE A 1 119 ? -9.843 -0.221 16.022 1.00 92.81 119 ILE A N 1
ATOM 942 C CA . ILE A 1 119 ? -10.425 -1.536 16.318 1.00 92.81 119 ILE A CA 1
ATOM 943 C C . ILE A 1 119 ? -9.887 -2.063 17.649 1.00 92.81 119 ILE A C 1
ATOM 945 O O . ILE A 1 119 ? -10.676 -2.505 18.486 1.00 92.81 119 ILE A O 1
ATOM 949 N N . GLN A 1 120 ? -8.578 -1.954 17.875 1.00 93.06 120 GLN A N 1
ATOM 950 C CA . GLN A 1 120 ? -7.941 -2.357 19.127 1.00 93.06 120 GLN A CA 1
ATOM 951 C C . GLN A 1 120 ? -8.505 -1.572 20.321 1.00 93.06 120 GLN A C 1
ATOM 953 O O . GLN A 1 120 ? -8.894 -2.160 21.329 1.00 93.06 120 GLN A O 1
ATOM 958 N N . SER A 1 121 ? -8.647 -0.253 20.178 1.00 94.88 121 SER A N 1
ATOM 959 C CA . SER A 1 121 ? -9.218 0.606 21.223 1.00 94.88 121 SER A CA 1
ATOM 960 C C . SER A 1 121 ? -10.669 0.232 21.553 1.00 94.88 121 SER A C 1
ATOM 962 O O . SER A 1 121 ? -11.065 0.214 22.717 1.00 94.88 121 SER A O 1
ATOM 964 N N . LEU A 1 122 ? -11.481 -0.095 20.542 1.00 92.94 122 LEU A N 1
ATOM 965 C CA . LEU A 1 122 ? -12.866 -0.529 20.752 1.00 92.94 122 LEU A CA 1
ATOM 966 C C . LEU A 1 122 ? -12.947 -1.882 21.470 1.00 92.94 122 LEU A C 1
ATOM 968 O O . LEU A 1 122 ? -13.826 -2.063 22.310 1.00 92.94 122 LEU A O 1
ATOM 972 N N . GLN A 1 123 ? -12.035 -2.811 21.179 1.00 90.88 123 GLN A N 1
ATOM 973 C CA . GLN A 1 123 ? -11.958 -4.098 21.878 1.00 90.88 123 GLN A CA 1
ATOM 974 C C . GLN A 1 123 ? -11.577 -3.931 23.353 1.00 90.88 123 GLN A C 1
ATOM 976 O O . GLN A 1 123 ? -12.135 -4.608 24.215 1.00 90.88 123 GLN A O 1
ATOM 981 N N . GLU A 1 124 ? -10.668 -3.007 23.662 1.00 92.75 124 GLU A N 1
ATOM 982 C CA . GLU A 1 124 ? -10.309 -2.688 25.047 1.00 92.75 124 GLU A CA 1
ATOM 983 C C . GLU A 1 124 ? -11.496 -2.109 25.822 1.00 92.75 124 GLU A C 1
ATOM 985 O O . GLU A 1 124 ? -11.753 -2.514 26.959 1.00 92.75 124 GLU A O 1
ATOM 990 N N . VAL A 1 125 ? -12.256 -1.202 25.200 1.00 93.19 125 VAL A N 1
ATOM 991 C CA . VAL A 1 125 ? -13.483 -0.655 25.794 1.00 93.19 125 VAL A CA 1
ATOM 992 C C . VAL A 1 125 ? -14.517 -1.758 26.025 1.00 93.19 125 VAL A C 1
ATOM 994 O O . VAL A 1 125 ? -15.084 -1.826 27.114 1.00 93.19 125 VAL A O 1
ATOM 997 N N . ASP A 1 126 ? -14.734 -2.649 25.056 1.00 90.38 126 ASP A N 1
ATOM 998 C CA . ASP A 1 126 ? -15.660 -3.783 25.196 1.00 90.38 126 ASP A CA 1
ATOM 999 C C . ASP A 1 126 ? -15.277 -4.686 26.379 1.00 90.38 126 ASP A C 1
ATOM 1001 O O . ASP A 1 126 ? -16.113 -5.035 27.219 1.00 90.38 126 ASP A O 1
ATOM 1005 N N . GLN A 1 127 ? -13.982 -4.979 26.525 1.00 88.12 127 GLN A N 1
ATOM 1006 C CA . GLN A 1 127 ? -13.479 -5.781 27.634 1.00 88.12 127 GLN A CA 1
ATOM 1007 C C . GLN A 1 127 ? -13.688 -5.094 28.991 1.00 88.12 127 GLN A C 1
ATOM 1009 O O . GLN A 1 127 ? -14.100 -5.753 29.951 1.00 88.12 127 GLN A O 1
ATOM 1014 N N . GLN A 1 128 ? -13.449 -3.783 29.082 1.00 86.31 128 GLN A N 1
ATOM 1015 C CA . GLN A 1 128 ? -13.696 -3.014 30.305 1.00 86.31 128 GLN A CA 1
ATOM 1016 C C . GLN A 1 128 ? -15.184 -2.975 30.668 1.00 86.31 128 GLN A C 1
ATOM 1018 O O . GLN A 1 128 ? -15.538 -3.181 31.830 1.00 86.31 128 GLN A O 1
ATOM 1023 N N . VAL A 1 129 ? -16.063 -2.766 29.685 1.00 88.81 129 VAL A N 1
ATOM 1024 C CA . VAL A 1 129 ? -17.519 -2.758 29.891 1.00 88.81 129 VAL A CA 1
ATOM 1025 C C . VAL A 1 129 ? -18.005 -4.127 30.373 1.00 88.81 129 VAL A C 1
ATOM 1027 O O . VAL A 1 129 ? -18.781 -4.205 31.326 1.00 88.81 129 VAL A O 1
ATOM 1030 N N . SER A 1 130 ? -17.504 -5.214 29.782 1.00 81.38 130 SER A N 1
ATOM 1031 C CA . SER A 1 130 ? -17.839 -6.581 30.196 1.00 81.38 130 SER A CA 1
ATOM 1032 C C . SER A 1 130 ? -17.382 -6.889 31.630 1.00 81.38 130 SER A C 1
ATOM 1034 O O . SER A 1 130 ? -18.137 -7.468 32.414 1.00 81.38 130 SER A O 1
ATOM 1036 N N . GLN A 1 131 ? -16.181 -6.446 32.021 1.00 80.12 131 GLN A N 1
ATOM 1037 C CA . GLN A 1 131 ? -15.686 -6.594 33.398 1.00 80.12 131 GLN A CA 1
ATOM 1038 C C . GLN A 1 131 ? -16.504 -5.784 34.411 1.00 80.12 131 GLN A C 1
ATOM 1040 O O . GLN A 1 131 ? -16.803 -6.284 35.500 1.00 80.12 131 GLN A O 1
ATOM 1045 N N . ALA A 1 132 ? -16.893 -4.555 34.066 1.00 78.38 132 ALA A N 1
ATOM 1046 C CA . ALA A 1 132 ? -17.731 -3.722 34.925 1.00 78.38 132 ALA A CA 1
ATOM 1047 C C . ALA A 1 132 ? -19.106 -4.369 35.159 1.00 78.38 132 ALA A C 1
ATOM 1049 O O . ALA A 1 132 ? -19.534 -4.498 36.304 1.00 78.38 132 ALA A O 1
ATOM 1050 N N . ALA A 1 133 ? -19.740 -4.882 34.099 1.00 72.25 133 ALA A N 1
ATOM 1051 C CA . ALA A 1 133 ? -21.020 -5.580 34.200 1.00 72.25 133 ALA A CA 1
ATOM 1052 C C . ALA A 1 133 ? -20.947 -6.828 35.103 1.00 72.25 133 ALA A C 1
ATOM 1054 O O . ALA A 1 133 ? -21.845 -7.065 35.910 1.00 72.25 133 ALA A O 1
ATOM 1055 N N . GLN A 1 134 ? -19.865 -7.611 35.016 1.00 69.44 134 GLN A N 1
ATOM 1056 C CA . GLN A 1 134 ? -19.650 -8.766 35.901 1.00 69.44 134 GLN A CA 1
ATOM 1057 C C . GLN A 1 134 ? -19.424 -8.355 37.362 1.00 69.44 134 GLN A C 1
ATOM 1059 O O . GLN A 1 134 ? -19.867 -9.047 38.280 1.00 69.44 134 GLN A O 1
ATOM 1064 N N . THR A 1 135 ? -18.750 -7.225 37.584 1.00 72.50 135 THR A N 1
ATOM 1065 C CA . THR A 1 135 ? -18.486 -6.707 38.931 1.00 72.50 135 THR A CA 1
ATOM 1066 C C . THR A 1 135 ? -19.785 -6.289 39.619 1.00 72.50 135 THR A C 1
ATOM 1068 O O . THR A 1 135 ? -19.998 -6.681 40.767 1.00 72.50 135 THR A O 1
ATOM 1071 N N . ASP A 1 136 ? -20.680 -5.592 38.914 1.00 74.69 136 ASP A N 1
ATOM 1072 C CA . ASP A 1 136 ? -21.986 -5.180 39.449 1.00 74.69 136 ASP A CA 1
ATOM 1073 C C . ASP A 1 136 ? -22.861 -6.381 39.841 1.00 74.69 136 ASP A C 1
ATOM 1075 O O . ASP A 1 136 ? -23.365 -6.431 40.964 1.00 74.69 136 ASP A O 1
ATOM 1079 N N . LEU A 1 137 ? -22.960 -7.400 38.978 1.00 69.06 137 LEU A N 1
ATOM 1080 C CA . LEU A 1 137 ? -23.671 -8.652 39.288 1.00 69.06 137 LEU A CA 1
ATOM 1081 C C . LEU A 1 137 ? -23.131 -9.324 40.561 1.00 69.06 137 LEU A C 1
ATOM 1083 O O . LEU A 1 137 ? -23.899 -9.723 41.439 1.00 69.06 137 LEU A O 1
ATOM 1087 N N . SER A 1 138 ? -21.804 -9.390 40.704 1.00 74.88 138 SER A N 1
ATOM 1088 C CA . SER A 1 138 ? -21.170 -9.986 41.886 1.00 74.88 138 SER A CA 1
ATOM 1089 C C . SER A 1 138 ? -21.405 -9.181 43.172 1.00 74.88 138 SER A C 1
ATOM 1091 O O . SER A 1 138 ? -21.458 -9.753 44.265 1.00 74.88 138 SER A O 1
ATOM 1093 N N . LEU A 1 139 ? -21.538 -7.854 43.056 1.00 78.06 139 LEU A N 1
ATOM 1094 C CA . LEU A 1 139 ? -21.799 -6.960 44.179 1.00 78.06 139 LEU A CA 1
ATOM 1095 C C . LEU A 1 139 ? -23.237 -7.131 44.681 1.00 78.06 139 LEU A C 1
ATOM 1097 O O . LEU A 1 139 ? -23.454 -7.209 45.893 1.00 78.06 139 LEU A O 1
ATOM 1101 N N . GLU A 1 140 ? -24.205 -7.241 43.770 1.00 77.25 140 GLU A N 1
ATOM 1102 C CA . GLU A 1 140 ? -25.601 -7.518 44.116 1.00 77.25 140 GLU A CA 1
ATOM 1103 C C . GLU A 1 140 ? -25.769 -8.888 44.788 1.00 77.25 140 GLU A C 1
ATOM 1105 O O . GLU A 1 140 ? -26.442 -8.985 45.821 1.00 77.25 140 GLU A O 1
ATOM 1110 N N . GLU A 1 141 ? -25.121 -9.937 44.269 1.00 77.88 141 GLU A N 1
ATOM 1111 C CA . GLU A 1 141 ? -25.144 -11.273 44.879 1.00 77.88 141 GLU A CA 1
ATOM 1112 C C . GLU A 1 141 ? -24.529 -11.276 46.281 1.00 77.88 141 GLU A C 1
ATOM 1114 O O . GLU A 1 141 ? -25.176 -11.730 47.229 1.00 77.88 141 GLU A O 1
ATOM 1119 N N . ARG A 1 142 ? -23.336 -10.687 46.455 1.00 79.88 142 ARG A N 1
ATOM 1120 C CA . ARG A 1 142 ? -22.698 -10.562 47.779 1.00 79.88 142 ARG A CA 1
ATOM 1121 C C . ARG A 1 142 ? -23.522 -9.737 48.757 1.00 79.88 142 ARG A C 1
ATOM 1123 O O . ARG A 1 142 ? -23.565 -10.065 49.941 1.00 79.88 142 ARG A O 1
ATOM 1130 N N . SER A 1 143 ? -24.180 -8.678 48.289 1.00 79.62 143 SER A N 1
ATOM 1131 C CA . SER A 1 143 ? -25.074 -7.866 49.118 1.00 79.62 143 SER A CA 1
ATOM 1132 C C . SER A 1 143 ? -26.279 -8.681 49.600 1.00 79.62 143 SER A C 1
ATOM 1134 O O . SER A 1 143 ? -26.573 -8.684 50.798 1.00 79.62 143 SER A O 1
ATOM 1136 N N . ARG A 1 144 ? -26.933 -9.450 48.712 1.00 86.31 144 ARG A N 1
ATOM 1137 C CA . ARG A 1 144 ? -28.035 -10.357 49.093 1.00 86.31 144 ARG A CA 1
ATOM 1138 C C . ARG A 1 144 ? -27.591 -11.423 50.085 1.00 86.31 144 ARG A C 1
ATOM 1140 O O . ARG A 1 144 ? -28.316 -11.679 51.045 1.00 86.31 144 ARG A O 1
ATOM 1147 N N . GLU A 1 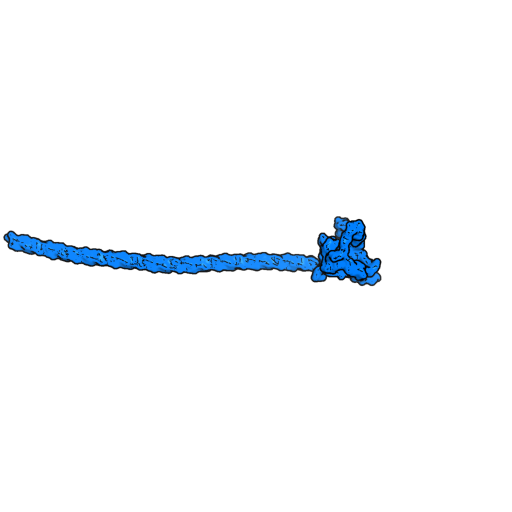145 ? -26.435 -12.034 49.861 1.00 86.88 145 GLU A N 1
ATOM 1148 C CA . GLU A 1 145 ? -25.908 -13.091 50.724 1.00 86.88 145 GLU A CA 1
ATOM 1149 C C . GLU A 1 145 ? -25.579 -12.551 52.126 1.00 86.88 145 GLU A C 1
ATOM 1151 O O . GLU A 1 145 ? -26.047 -13.099 53.128 1.00 86.88 145 GLU A O 1
ATOM 1156 N N . ASN A 1 146 ? -24.897 -11.402 52.204 1.00 86.75 146 ASN A N 1
ATOM 1157 C CA . ASN A 1 146 ? -24.610 -10.724 53.470 1.00 86.75 146 ASN A CA 1
ATOM 1158 C C . ASN A 1 146 ? -25.882 -10.302 54.213 1.00 86.75 146 ASN A C 1
ATOM 1160 O O . ASN A 1 146 ? -25.990 -10.540 55.414 1.00 86.75 146 ASN A O 1
ATOM 1164 N N . LEU A 1 147 ? -26.858 -9.694 53.526 1.00 90.31 147 LEU A N 1
ATOM 1165 C CA . LEU A 1 147 ? -28.134 -9.309 54.141 1.00 90.31 147 LEU A CA 1
ATOM 1166 C C . LEU A 1 147 ? -28.912 -10.532 54.646 1.00 90.31 147 LEU A C 1
ATOM 1168 O O . LEU A 1 147 ? -29.530 -10.465 55.709 1.00 90.31 147 LEU A O 1
ATOM 1172 N N . GLY A 1 148 ? -28.855 -11.654 53.925 1.00 91.25 148 GLY A N 1
ATOM 1173 C CA . GLY A 1 148 ? -29.434 -12.925 54.358 1.00 91.25 148 GLY A CA 1
ATOM 1174 C C . GLY A 1 148 ? -28.786 -13.459 55.637 1.00 91.25 148 GLY A C 1
ATOM 1175 O O . GLY A 1 148 ? -29.495 -13.809 56.583 1.00 91.25 148 GLY A O 1
ATOM 1176 N N . SER A 1 149 ? -27.450 -13.456 55.694 1.00 92.38 149 SER A N 1
ATOM 1177 C CA . SER A 1 149 ? -26.687 -13.840 56.889 1.00 92.38 149 SER A CA 1
ATOM 1178 C C . SER A 1 149 ? -27.017 -12.941 58.082 1.00 92.38 149 SER A C 1
ATOM 1180 O O . SER A 1 149 ? -27.338 -13.438 59.160 1.00 92.38 149 SER A O 1
ATOM 1182 N N . LEU A 1 150 ? -27.003 -11.618 57.887 1.00 93.25 150 LEU A N 1
ATOM 1183 C CA . LEU A 1 150 ? -27.307 -10.648 58.942 1.00 93.25 150 LEU A CA 1
ATOM 1184 C C . LEU A 1 150 ? -28.744 -10.819 59.461 1.00 93.25 150 LEU A C 1
ATOM 1186 O O . LEU A 1 150 ? -28.995 -10.758 60.664 1.00 93.25 150 LEU A O 1
ATOM 1190 N N . GLY A 1 151 ? -29.692 -11.085 58.558 1.00 92.88 151 GLY A N 1
ATOM 1191 C CA . GLY A 1 151 ? -31.078 -11.385 58.908 1.00 92.88 151 GLY A CA 1
ATOM 1192 C C . GLY A 1 151 ? -31.208 -12.638 59.778 1.00 92.88 151 GLY A C 1
ATOM 1193 O O . GLY A 1 151 ? -31.915 -12.609 60.786 1.00 92.88 151 GLY A O 1
ATOM 1194 N N . GLN A 1 152 ? -30.501 -13.721 59.441 1.00 93.81 152 GLN A N 1
ATOM 1195 C CA . GLN A 1 152 ? -30.473 -14.933 60.271 1.00 93.81 152 GLN A CA 1
ATOM 1196 C C . GLN A 1 152 ? -29.884 -14.669 61.658 1.00 93.81 152 GLN A C 1
ATOM 1198 O O . GLN A 1 152 ? -30.435 -15.134 62.660 1.00 93.81 152 GLN A O 1
ATOM 1203 N N . GLU A 1 153 ? -28.810 -13.887 61.726 1.00 95.31 153 GLU A N 1
ATOM 1204 C CA . GLU A 1 153 ? -28.150 -13.534 62.981 1.00 95.31 153 GLU A CA 1
ATOM 1205 C C . GLU A 1 153 ? -29.080 -12.719 63.900 1.00 95.31 153 GLU A C 1
ATOM 1207 O O . GLU A 1 153 ? -29.222 -13.025 65.088 1.00 95.31 153 GLU A O 1
ATOM 1212 N N . LEU A 1 154 ? -29.809 -11.744 63.341 1.00 95.00 154 LEU A N 1
ATOM 1213 C CA . LEU A 1 154 ? -30.812 -10.954 64.065 1.00 95.00 154 LEU A CA 1
ATOM 1214 C C . LEU A 1 154 ? -31.979 -11.808 64.579 1.00 95.00 154 LEU A C 1
ATOM 1216 O O . LEU A 1 154 ? -32.445 -11.606 65.706 1.00 95.00 154 LEU A O 1
ATOM 1220 N N . ILE A 1 155 ? -32.444 -12.781 63.788 1.00 94.50 155 ILE A N 1
ATOM 1221 C CA . ILE A 1 155 ? -33.492 -13.726 64.206 1.00 94.50 155 ILE A CA 1
ATOM 1222 C C . ILE A 1 155 ? -33.004 -14.575 65.386 1.00 94.50 155 ILE A C 1
ATOM 1224 O O . ILE A 1 155 ? -33.716 -14.703 66.387 1.00 94.50 155 ILE A O 1
ATOM 1228 N N . GLN A 1 156 ? -31.781 -15.112 65.315 1.00 94.88 156 GLN A N 1
ATOM 1229 C CA . GLN A 1 156 ? -31.177 -15.859 66.421 1.00 94.88 156 GLN A CA 1
ATOM 1230 C C . GLN A 1 156 ? -31.035 -15.005 67.682 1.00 94.88 156 GLN A C 1
ATOM 1232 O O . GLN A 1 156 ? -31.386 -15.453 68.777 1.00 94.88 156 GLN A O 1
ATOM 1237 N N . MET A 1 157 ? -30.556 -13.768 67.543 1.00 94.19 157 MET A N 1
ATOM 1238 C CA . MET A 1 157 ? -30.369 -12.859 68.672 1.00 94.19 157 MET A CA 1
ATOM 1239 C C . MET A 1 157 ? -31.702 -12.508 69.338 1.00 94.19 157 MET A C 1
ATOM 1241 O O . MET A 1 157 ? -31.799 -12.528 70.565 1.00 94.19 157 MET A O 1
ATOM 1245 N N . THR A 1 158 ? -32.747 -12.271 68.543 1.00 92.56 158 THR A N 1
ATOM 1246 C CA . THR A 1 158 ? -34.100 -11.987 69.040 1.00 92.56 158 THR A CA 1
ATOM 1247 C C . THR A 1 158 ? -34.694 -13.201 69.755 1.00 92.56 158 THR A C 1
ATOM 1249 O O . THR A 1 158 ? -35.249 -13.067 70.844 1.00 92.56 158 THR A O 1
ATOM 1252 N N . SER A 1 159 ? -34.525 -14.406 69.200 1.00 93.06 159 SER A N 1
ATOM 1253 C CA . SER A 1 159 ? -34.934 -15.656 69.855 1.00 93.06 159 SER A CA 1
ATOM 1254 C C . SER A 1 159 ? -34.242 -15.834 71.213 1.00 93.06 159 SER A C 1
ATOM 1256 O O . SER A 1 159 ? -34.905 -16.097 72.219 1.00 93.06 159 SER A O 1
ATOM 1258 N N . LYS A 1 160 ? -32.926 -15.600 71.272 1.00 94.75 160 LYS A N 1
ATOM 1259 C CA . LYS A 1 160 ? -32.142 -15.679 72.510 1.00 94.75 160 LYS A CA 1
ATOM 1260 C C . LYS A 1 160 ? -32.578 -14.633 73.540 1.00 94.75 160 LYS A C 1
ATOM 1262 O O . LYS A 1 160 ? -32.730 -14.966 74.713 1.00 94.75 160 LYS A O 1
ATOM 1267 N N . ALA A 1 161 ? -32.820 -13.394 73.111 1.00 93.81 161 ALA A N 1
ATOM 1268 C CA . ALA A 1 161 ? -33.298 -12.315 73.974 1.00 93.81 161 ALA A CA 1
ATOM 1269 C C . ALA A 1 161 ? -34.693 -12.604 74.552 1.00 93.81 161 ALA A C 1
ATOM 1271 O O . ALA A 1 161 ? -34.910 -12.405 75.746 1.00 93.81 161 ALA A O 1
ATOM 1272 N N . ASN A 1 162 ? -35.610 -13.145 73.743 1.00 91.62 162 ASN A N 1
ATOM 1273 C CA . ASN A 1 162 ? -36.928 -13.581 74.210 1.00 91.62 162 ASN A CA 1
ATOM 1274 C C . ASN A 1 162 ? -36.816 -14.709 75.245 1.00 91.62 162 ASN A C 1
ATOM 1276 O O . ASN A 1 162 ? -37.484 -14.663 76.278 1.00 91.62 162 ASN A O 1
ATOM 1280 N N . GLY A 1 163 ? -35.924 -15.680 75.017 1.00 91.69 163 GLY A N 1
ATOM 1281 C CA . GLY A 1 163 ? -35.623 -16.730 75.993 1.00 91.69 163 GLY A CA 1
ATOM 1282 C C . GLY A 1 163 ? -35.094 -16.166 77.315 1.00 91.69 163 GLY A C 1
ATOM 1283 O O . GLY A 1 163 ? -35.580 -16.534 78.381 1.00 91.69 163 GLY A O 1
ATOM 1284 N N . HIS A 1 164 ? -34.155 -15.216 77.260 1.00 92.12 164 HIS A N 1
ATOM 1285 C CA . HIS A 1 164 ? -33.656 -14.527 78.454 1.00 92.12 164 HIS A CA 1
ATOM 1286 C C . HIS A 1 164 ? -34.756 -13.746 79.183 1.00 92.12 164 HIS A C 1
ATOM 1288 O O . HIS A 1 164 ? -34.824 -13.827 80.406 1.00 92.12 164 HIS A O 1
ATOM 1294 N N . SER A 1 165 ? -35.624 -13.028 78.459 1.00 92.56 165 SER A N 1
ATOM 1295 C CA . SER A 1 165 ? -36.778 -12.338 79.055 1.00 92.56 165 SER A CA 1
ATOM 1296 C C . SER A 1 165 ? -37.656 -13.306 79.843 1.00 92.56 165 SER A C 1
ATOM 1298 O O . SER A 1 165 ? -37.950 -13.041 81.004 1.00 92.56 165 SER A O 1
ATOM 1300 N N . SER A 1 166 ? -37.992 -14.464 79.266 1.00 90.25 166 SER A N 1
ATOM 1301 C CA . SER A 1 166 ? -38.786 -15.482 79.963 1.00 90.25 166 SER A CA 1
ATOM 1302 C C . SER A 1 166 ? -38.094 -16.002 81.227 1.00 90.25 166 SER A C 1
ATOM 1304 O O . SER A 1 166 ? -38.750 -16.166 82.254 1.00 90.25 166 SER A O 1
ATOM 1306 N N . SER A 1 167 ? -36.780 -16.243 81.181 1.00 92.56 167 SER A N 1
ATOM 1307 C CA . SER A 1 167 ? -36.012 -16.681 82.355 1.00 92.56 167 SER A CA 1
ATOM 1308 C C . SER A 1 167 ? -35.950 -15.613 83.448 1.00 92.56 167 SER A C 1
ATOM 1310 O O . SER A 1 167 ? -36.039 -15.944 84.628 1.00 92.56 167 SER A O 1
ATOM 1312 N N . ILE A 1 168 ? -35.818 -14.336 83.073 1.00 93.56 168 ILE A N 1
ATOM 1313 C CA . ILE A 1 168 ? -35.844 -13.214 84.020 1.00 93.56 168 ILE A CA 1
ATOM 1314 C C . ILE A 1 168 ? -37.216 -13.122 84.688 1.00 93.56 168 ILE A C 1
ATOM 1316 O O . ILE A 1 168 ? -37.270 -12.963 85.906 1.00 93.56 168 ILE A O 1
ATOM 1320 N N . THR A 1 169 ? -38.313 -13.266 83.937 1.00 90.38 169 THR A N 1
ATOM 1321 C CA . THR A 1 169 ? -39.668 -13.291 84.512 1.00 90.38 169 THR A CA 1
ATOM 1322 C C . THR A 1 169 ? -39.806 -14.400 85.553 1.00 90.38 169 THR A C 1
ATOM 1324 O O . THR A 1 169 ? -40.185 -14.113 86.682 1.00 90.38 169 THR A O 1
ATOM 1327 N N . LEU A 1 170 ? -39.389 -15.630 85.228 1.00 92.06 170 LEU A N 1
ATOM 1328 C CA . LEU A 1 170 ? -39.435 -16.756 86.169 1.00 92.06 170 LEU A CA 1
ATOM 1329 C C . LEU A 1 170 ? -38.601 -16.504 87.434 1.00 92.06 170 LEU A C 1
ATOM 1331 O O . LEU A 1 170 ? -39.058 -16.772 88.542 1.00 92.06 170 LEU A O 1
ATOM 1335 N N . ALA A 1 171 ? -37.385 -15.973 87.284 1.00 91.19 171 ALA A N 1
ATOM 1336 C CA . ALA A 1 171 ? -36.534 -15.640 88.424 1.00 91.19 171 ALA A CA 1
ATOM 1337 C C . ALA A 1 171 ? -37.138 -14.522 89.291 1.00 91.19 171 ALA A C 1
ATOM 1339 O O . ALA A 1 171 ? -37.033 -14.567 90.514 1.00 91.19 171 ALA A O 1
ATOM 1340 N N . THR A 1 172 ? -37.785 -13.534 88.668 1.00 92.00 172 THR A N 1
ATOM 1341 C CA . THR A 1 172 ? -38.450 -12.429 89.375 1.00 92.00 172 THR A CA 1
ATOM 1342 C C . THR A 1 172 ? -39.649 -12.934 90.172 1.00 92.00 172 THR A C 1
ATOM 1344 O O . THR A 1 172 ? -39.784 -12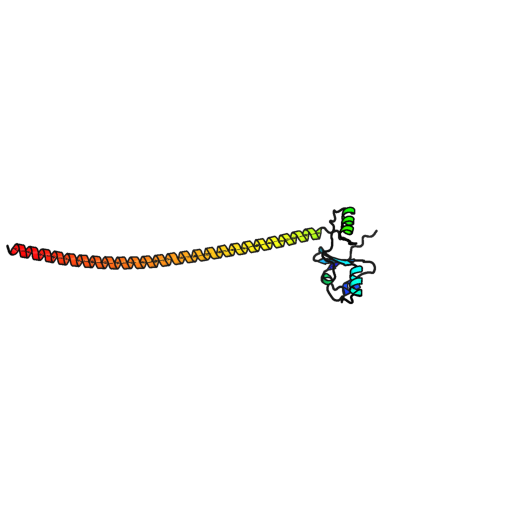.575 91.340 1.00 92.00 172 THR A O 1
ATOM 1347 N N . ASP A 1 173 ? -40.467 -13.811 89.586 1.00 92.38 173 ASP A N 1
ATOM 1348 C CA . ASP A 1 173 ? -41.607 -14.429 90.271 1.00 92.38 173 ASP A CA 1
ATOM 1349 C C . ASP A 1 173 ? -41.155 -15.261 91.479 1.00 92.38 173 ASP A C 1
ATOM 1351 O O . ASP A 1 173 ? -41.756 -15.183 92.552 1.00 92.38 173 ASP A O 1
ATOM 1355 N N . GLU A 1 174 ? -40.054 -16.006 91.349 1.00 91.88 174 GLU A N 1
ATOM 1356 C CA . GLU A 1 174 ? -39.505 -16.791 92.458 1.00 91.88 174 GLU A CA 1
ATOM 1357 C C . GLU A 1 174 ? -38.947 -15.902 93.578 1.00 91.88 174 GLU A C 1
ATOM 1359 O O . GLU A 1 174 ? -39.201 -16.159 94.755 1.00 91.88 174 GLU A O 1
ATOM 1364 N N . ILE A 1 175 ? -38.244 -14.816 93.237 1.00 92.06 175 ILE A N 1
ATOM 1365 C CA . ILE A 1 175 ? -37.786 -13.824 94.223 1.00 92.06 175 ILE A CA 1
ATOM 1366 C C . ILE A 1 175 ? -38.984 -13.206 94.952 1.00 92.06 175 ILE A C 1
ATOM 1368 O O . ILE A 1 175 ? -38.955 -13.078 96.176 1.00 92.06 175 ILE A O 1
ATOM 1372 N N . GLN A 1 176 ? -40.047 -12.852 94.225 1.00 88.25 176 GLN A N 1
ATOM 1373 C CA . GLN A 1 176 ? -41.273 -12.295 94.795 1.00 88.25 176 GLN A CA 1
ATOM 1374 C C . GLN A 1 176 ? -41.939 -13.283 95.769 1.00 88.25 176 GLN A C 1
ATOM 1376 O O . GLN 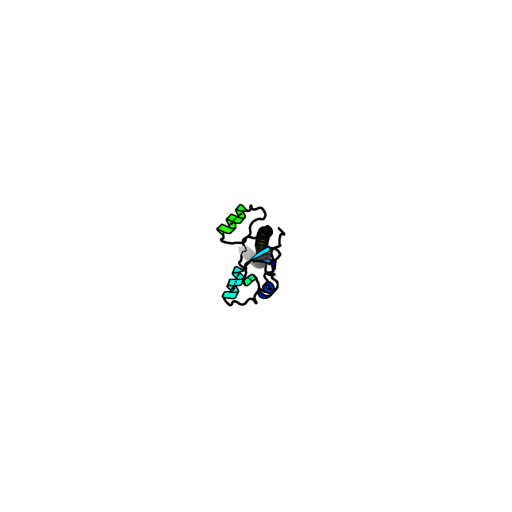A 1 176 ? -42.349 -12.887 96.863 1.00 88.25 176 GLN A O 1
ATOM 1381 N N . ARG A 1 177 ? -42.008 -14.569 95.402 1.00 90.38 177 ARG A N 1
ATOM 1382 C CA . ARG A 1 177 ? -42.560 -15.641 96.243 1.00 90.38 177 ARG A CA 1
ATOM 1383 C C . ARG A 1 177 ? -41.750 -15.827 97.523 1.00 90.38 177 ARG A C 1
ATOM 1385 O O . ARG A 1 177 ? -42.320 -15.796 98.610 1.00 90.38 177 ARG A O 1
ATOM 1392 N N . LEU A 1 178 ? -40.428 -15.945 97.404 1.00 88.88 178 LEU A N 1
ATOM 1393 C CA . LEU A 1 178 ? -39.522 -16.085 98.549 1.00 88.88 178 LEU A CA 1
ATOM 1394 C C . LEU A 1 178 ? -39.575 -14.861 99.475 1.00 88.88 178 LEU A C 1
ATOM 1396 O O . LEU A 1 178 ? -39.537 -15.008 100.695 1.00 88.88 178 LEU A O 1
ATOM 1400 N N . ALA A 1 179 ? -39.708 -13.655 98.917 1.00 85.12 179 ALA A N 1
ATOM 1401 C CA . ALA A 1 179 ? -39.884 -12.438 99.703 1.00 85.12 179 ALA A CA 1
ATOM 1402 C C . ALA A 1 179 ? -41.213 -12.439 100.479 1.00 85.12 179 ALA A C 1
ATOM 1404 O O . ALA A 1 179 ? -41.225 -12.086 101.656 1.00 85.12 179 ALA A O 1
ATOM 1405 N N . GLN A 1 180 ? -42.322 -12.870 99.865 1.00 82.00 180 GLN A N 1
ATOM 1406 C CA . GLN A 1 180 ? -43.613 -13.003 100.554 1.00 82.00 180 GLN A CA 1
ATOM 1407 C C . GLN A 1 180 ? -43.584 -14.073 101.652 1.00 82.00 180 GLN A C 1
ATOM 1409 O O . GLN A 1 180 ? -44.083 -13.827 102.748 1.00 82.00 180 GLN A O 1
ATOM 1414 N N . GLU A 1 181 ? -42.970 -15.229 101.395 1.00 81.94 181 GLU A N 1
ATOM 1415 C CA . GLU A 1 181 ? -42.784 -16.284 102.399 1.00 81.94 181 GLU A CA 1
ATOM 1416 C C . GLU A 1 181 ? -41.937 -15.790 103.583 1.00 81.94 181 GLU A C 1
ATOM 1418 O O . GLU A 1 181 ? -42.294 -16.027 104.736 1.00 81.94 181 GLU A O 1
ATOM 1423 N N . GLY A 1 182 ? -40.867 -15.034 103.317 1.00 74.56 182 GLY A N 1
ATOM 1424 C CA . GLY A 1 182 ? -40.026 -14.430 104.353 1.00 74.56 182 GLY A CA 1
ATOM 1425 C C . GLY A 1 182 ? -40.742 -13.369 105.195 1.00 74.56 182 GLY A C 1
ATOM 1426 O O . GLY A 1 182 ? -40.499 -13.284 106.395 1.00 74.56 182 GLY A O 1
ATOM 1427 N N . VAL A 1 183 ? -41.652 -12.592 104.597 1.00 74.25 183 VAL A N 1
ATOM 1428 C CA . VAL A 1 183 ? -42.478 -11.598 105.311 1.00 74.25 183 VAL A CA 1
ATOM 1429 C C . VAL A 1 183 ? -43.560 -12.263 106.173 1.00 74.25 183 VAL A C 1
ATOM 1431 O O . VAL A 1 183 ? -43.898 -11.729 107.220 1.00 74.25 183 VAL A O 1
ATOM 1434 N N . MET A 1 184 ? -44.082 -13.427 105.774 1.00 65.00 184 MET A N 1
ATOM 1435 C CA . MET A 1 184 ? -45.101 -14.179 106.530 1.00 65.00 184 MET A CA 1
ATOM 1436 C C . MET A 1 184 ? -44.517 -15.039 107.667 1.00 65.00 184 MET A C 1
ATOM 1438 O O . MET A 1 184 ? -45.269 -15.556 108.491 1.00 65.00 184 MET A O 1
ATOM 1442 N N . ALA A 1 185 ? -43.194 -15.224 107.693 1.00 61.81 185 ALA A N 1
ATOM 1443 C CA . ALA A 1 185 ? -42.468 -15.960 108.729 1.00 61.81 185 ALA A CA 1
ATOM 1444 C C . ALA A 1 185 ? -41.927 -15.065 109.869 1.00 61.81 185 ALA A C 1
ATOM 1446 O O . ALA A 1 185 ? -41.302 -15.586 110.796 1.00 61.81 185 ALA A O 1
ATOM 1447 N N . MET A 1 186 ? -42.157 -13.746 109.800 1.00 48.44 186 MET A N 1
ATOM 1448 C CA . MET A 1 186 ? -41.896 -12.760 110.864 1.00 48.44 186 MET A CA 1
ATOM 1449 C C . MET A 1 186 ? -43.192 -12.356 111.563 1.00 48.44 186 MET A C 1
ATOM 1451 O O . MET A 1 186 ? -43.129 -12.133 112.792 1.00 48.44 186 MET A O 1
#

InterPro domains:
  IPR000644 CBS domain [PF00571] (1-51)
  IPR000644 CBS domain [PS51371] (1-56)
  IPR046342 CBS domain superfamily [G3DSA:3.10.580.10] (1-92)
  IPR046342 CBS domain superfamily [SSF54631] (1-91)

Sequence (186 aa):
MTRVEPVTFTADWILEDVLNHLQKMEDSIIVVESKIPIGIITTKDIFKLISSADTTDRPLREYMNSPVITTKVSSTIQDALAQLKTFHIKRSIADEVRKLAAQTRQFSDEIRATLDDIIQSLQEVDQQVSQAAQTDLSLEERSRENLGSLGQELIQMTSKANGHSSSITLATDEIQRLAQEGVMAM

Secondary structure (DSSP, 8-state):
---PPPPEEETTSBHHHHHHH--TT-SEEEEEETTEEEEEEEHHHHHHHHHTT--S-SBHHHHSBSSPPEE-TTS-HHHHHHHHHHHT-S--EE-SHHHHHHHHHHHHHHHHHHHHHHHHHHHHHHHHHHHHHHHHHHHHHHHHHHHHHHHHHHHHHHHHHHHHHHHHHHHHHHHHHHHHHHHHT-